Protein AF-A0A538NCQ6-F1 (afdb_monomer)

Solvent-accessible surface area (backbone atoms only — not comparable to full-atom values): 14444 Å² total; per-residue (Å²): 135,88,88,83,80,89,80,79,76,83,80,79,73,77,82,73,80,76,75,81,70,78,73,56,67,48,93,80,38,71,69,57,38,36,58,74,62,36,42,31,59,69,56,46,54,60,54,50,55,56,44,59,76,78,42,53,56,64,58,51,25,52,51,31,48,54,51,38,59,50,41,65,48,47,66,57,49,48,50,52,75,65,34,64,71,60,26,68,75,43,42,68,56,72,51,49,52,58,50,50,50,49,55,50,53,50,50,32,60,76,69,67,48,46,52,58,58,55,53,52,50,55,46,52,56,49,48,51,33,48,51,56,38,48,53,40,53,56,27,25,54,38,59,70,55,76,55,68,64,59,56,49,42,48,44,49,42,36,51,35,50,54,48,34,31,43,64,68,8,68,64,52,40,52,53,51,50,51,42,38,46,74,49,69,43,80,89,78,56,69,65,59,54,53,51,48,44,52,49,38,53,52,50,35,50,52,44,48,52,52,40,49,53,51,50,53,52,30,52,74,67,79,51,54,64,45,65,64,38,55,49,29,50,53,37,52,53,53,44,52,32,37,34,42,64,68,44,94,42,68,53,47,17,49,31,60,49,44,65,75,100

Radius of gyration: 24.98 Å; Cα contacts (8 Å, |Δi|>4): 211; chains: 1; bounding box: 74×61×76 Å

Mean predicted aligned error: 7.53 Å

pLDDT: mean 89.67, std 12.22, range [39.5, 98.62]

Foldseek 3Di:
DDDDDDDDDDDDDPDDPDDPDDQQLDPVHDVCCCCQFQVVLVVLVVVLVVVVVPDPLVVLLVVLCVCLVVVVCVVVVCCCPVDPVNCVVCVCCVPVVVVVVVVVVVVCVVVVQLVVVLVVVVVLLVVLLVVLLVVLVSSCVSLPNDDPLLSVLSSQLSVLLSVLLQLPQPVNVVVNVVSCVVNVHDDDDPVNSVVVNVVSVVSNVVSVVVNVVVQVVCCVVVSHRSVSSVSSSVSSSVSLSCLRHVDPDVSSSVSSSSNSD

Secondary structure (DSSP, 8-state):
-------PPP----------PPP---SS-HHHHIIIIISHHHHHHHHHHHHHTTS-HHHHHHHIIIIIIITTHHHHHHHHHH-HHHHHHHHHHHHHHHHHHHHHHHHHHHTT-THHHHHHHHHHHHHHHHHHHHHHHHHHHHTT---HHHHHHHHHHHHHHHHHHHHT-HHHHHHHHHHHHHTTPPPPPHHHHHHHHHHHHHHHHHHHHHHHHHHHHHHHTT----HHHHHHHHHHHHHHHIIIII-S-HHHHHHHHHHH-

Structure (mmCIF, N/CA/C/O backbone):
data_AF-A0A538NCQ6-F1
#
_entry.id   AF-A0A538NCQ6-F1
#
loop_
_atom_site.group_PDB
_atom_site.id
_atom_site.type_symbol
_atom_site.label_atom_id
_atom_site.label_alt_id
_atom_site.label_comp_id
_atom_site.label_asym_id
_atom_site.label_entity_id
_atom_site.label_seq_id
_atom_site.pdbx_PDB_ins_code
_atom_site.Cartn_x
_atom_site.Cartn_y
_atom_site.Cartn_z
_atom_site.occupancy
_atom_site.B_iso_or_equiv
_atom_site.auth_seq_id
_atom_site.auth_comp_id
_atom_site.auth_asym_id
_atom_site.auth_atom_id
_atom_site.pdbx_PDB_model_num
ATOM 1 N N . MET A 1 1 ? -48.944 -45.549 49.185 1.00 39.50 1 MET A N 1
ATOM 2 C CA . MET A 1 1 ? -47.602 -45.002 48.894 1.00 39.50 1 MET A CA 1
ATOM 3 C C . MET A 1 1 ? -47.776 -43.566 48.436 1.00 39.50 1 MET A C 1
ATOM 5 O O . MET A 1 1 ? -48.394 -43.339 47.406 1.00 39.50 1 MET A O 1
ATOM 9 N N . GLN A 1 2 ? -47.359 -42.610 49.266 1.00 41.19 2 GLN A N 1
ATOM 10 C CA . GLN A 1 2 ? -47.371 -41.182 48.948 1.00 41.19 2 GLN A CA 1
ATOM 11 C C . GLN A 1 2 ? -46.206 -40.877 48.001 1.00 41.19 2 GLN A C 1
ATOM 13 O O . GLN A 1 2 ? -45.062 -41.169 48.337 1.00 41.19 2 GLN A O 1
ATOM 18 N N . HIS A 1 3 ? -46.486 -40.274 46.846 1.00 40.66 3 HIS A N 1
ATOM 19 C CA . HIS A 1 3 ? -45.455 -39.651 46.021 1.00 40.66 3 HIS A CA 1
ATOM 20 C C . HIS A 1 3 ? -45.458 -38.149 46.290 1.00 40.66 3 HIS A C 1
ATOM 22 O O . HIS A 1 3 ? -46.309 -37.413 45.799 1.00 40.66 3 HIS A O 1
ATOM 28 N N . VAL A 1 4 ? -44.498 -37.715 47.102 1.00 43.91 4 VAL A N 1
ATOM 29 C CA . VAL A 1 4 ? -44.065 -36.322 47.200 1.00 43.91 4 VAL A CA 1
ATOM 30 C C . VAL A 1 4 ? -42.656 -36.277 46.631 1.00 43.91 4 VAL A C 1
ATOM 32 O O . VAL A 1 4 ? -41.751 -36.867 47.211 1.00 43.91 4 VAL A O 1
ATOM 35 N N . THR A 1 5 ? -42.453 -35.555 45.533 1.00 47.88 5 THR A N 1
ATOM 36 C CA . THR A 1 5 ? -41.146 -34.977 45.206 1.00 47.88 5 THR A CA 1
ATOM 37 C C . THR A 1 5 ? -41.353 -33.584 44.636 1.00 47.88 5 THR A C 1
ATOM 39 O O . THR A 1 5 ? -42.001 -33.365 43.614 1.00 47.88 5 THR A O 1
ATOM 42 N N . ALA A 1 6 ? -40.830 -32.631 45.399 1.00 52.78 6 ALA A N 1
ATOM 43 C CA . ALA A 1 6 ? -40.864 -31.208 45.166 1.00 52.78 6 ALA A CA 1
ATOM 44 C C . ALA A 1 6 ? -39.936 -30.827 44.008 1.00 52.78 6 ALA A C 1
ATOM 46 O O . ALA A 1 6 ? -38.735 -31.084 44.062 1.00 52.78 6 ALA A O 1
ATOM 47 N N . PHE A 1 7 ? -40.478 -30.141 43.006 1.00 47.50 7 PHE A N 1
ATOM 48 C CA . PHE A 1 7 ? -39.683 -29.339 42.084 1.00 47.50 7 PHE A CA 1
ATOM 49 C C . PHE A 1 7 ? -40.071 -27.875 42.270 1.00 47.50 7 PHE A C 1
ATOM 51 O O . PHE A 1 7 ? -41.056 -27.384 41.719 1.00 47.50 7 PHE A O 1
ATOM 58 N N . SER A 1 8 ? -39.298 -27.184 43.103 1.00 52.16 8 SER A N 1
ATOM 59 C CA . SER A 1 8 ? -39.338 -25.730 43.235 1.00 52.16 8 SER A CA 1
ATOM 60 C C . SER A 1 8 ? -38.908 -25.091 41.911 1.00 52.16 8 SER A C 1
ATOM 62 O O . SER A 1 8 ? -37.909 -25.496 41.316 1.00 52.16 8 SER A O 1
ATOM 64 N N . ARG A 1 9 ? -39.663 -24.091 41.437 1.00 51.38 9 ARG A N 1
ATOM 65 C CA . ARG A 1 9 ? -39.325 -23.316 40.231 1.00 51.38 9 ARG A CA 1
ATOM 66 C C . ARG A 1 9 ? -37.943 -22.657 40.385 1.00 51.38 9 ARG A C 1
ATOM 68 O O . ARG A 1 9 ? -37.641 -22.183 41.482 1.00 51.38 9 ARG A O 1
ATOM 75 N N . PRO A 1 10 ? -37.134 -22.547 39.314 1.00 51.16 10 PRO A N 1
ATOM 76 C CA . PRO A 1 10 ? -35.890 -21.790 39.366 1.00 51.16 10 PRO A CA 1
ATOM 77 C C . PRO A 1 10 ? -36.204 -20.330 39.705 1.00 51.16 10 PRO A C 1
ATOM 79 O O . PRO A 1 10 ? -36.931 -19.661 38.968 1.00 51.16 10 PRO A O 1
ATOM 82 N N . GLN A 1 11 ? -35.678 -19.834 40.825 1.00 53.81 11 GLN A N 1
ATOM 83 C CA . GLN A 1 11 ? -35.661 -18.404 41.107 1.00 53.81 11 GLN A CA 1
ATOM 84 C C . GLN A 1 11 ? -34.768 -17.730 40.062 1.00 53.81 11 GLN A C 1
ATOM 86 O O . GLN A 1 11 ? -33.561 -17.958 40.006 1.00 53.81 11 GLN A O 1
ATOM 91 N N . THR A 1 12 ? -35.371 -16.912 39.205 1.00 57.94 12 THR A N 1
ATOM 92 C CA . THR A 1 12 ? -34.653 -16.043 38.275 1.00 57.94 12 THR A CA 1
ATOM 93 C C . THR A 1 12 ? -33.930 -14.972 39.084 1.00 57.94 12 THR A C 1
ATOM 95 O O . THR A 1 12 ? -34.555 -14.030 39.573 1.00 57.94 12 THR A O 1
ATOM 98 N N . VAL A 1 13 ? -32.619 -15.131 39.256 1.00 61.25 13 VAL A N 1
ATOM 99 C CA . VAL A 1 13 ? -31.752 -14.089 39.815 1.00 61.25 13 VAL A CA 1
ATOM 100 C C . VAL A 1 13 ? -31.875 -12.841 38.924 1.00 61.25 13 VAL A C 1
ATOM 102 O O . VAL A 1 13 ? -31.774 -12.977 37.700 1.00 61.25 13 VAL A O 1
ATOM 105 N N . PRO A 1 14 ? -32.103 -11.635 39.479 1.00 57.88 14 PRO A N 1
ATOM 106 C CA . PRO A 1 14 ? -32.103 -10.406 38.695 1.00 57.88 14 PRO A CA 1
ATOM 107 C C . PRO A 1 14 ? -30.772 -10.254 37.956 1.00 57.88 14 PRO A C 1
ATOM 109 O O . PRO A 1 14 ? -29.706 -10.419 38.552 1.00 57.88 14 PRO A O 1
ATOM 112 N N . ALA A 1 15 ? -30.822 -9.940 36.661 1.00 61.53 15 ALA A N 1
ATOM 113 C CA . ALA A 1 15 ? -29.620 -9.682 35.883 1.00 61.53 15 ALA A CA 1
ATOM 114 C C . ALA A 1 15 ? -28.864 -8.494 36.497 1.00 61.53 15 ALA A C 1
ATOM 116 O O . ALA A 1 15 ? -29.354 -7.363 36.484 1.00 61.53 15 ALA A O 1
ATOM 117 N N . VAL A 1 16 ? -27.672 -8.751 37.041 1.00 60.34 16 VAL A N 1
ATOM 118 C CA . VAL A 1 16 ? -26.751 -7.692 37.460 1.00 60.34 16 VAL A CA 1
ATOM 119 C C . VAL A 1 16 ? -26.463 -6.836 36.223 1.00 60.34 16 VAL A C 1
ATOM 121 O O . VAL A 1 16 ? -26.046 -7.395 35.203 1.00 60.34 16 VAL A O 1
ATOM 124 N N . PRO A 1 17 ? -26.677 -5.508 36.260 1.00 54.53 17 PRO A N 1
ATOM 125 C CA . PRO A 1 17 ? -26.307 -4.644 35.153 1.00 54.53 17 PRO A CA 1
ATOM 126 C C . PRO A 1 17 ? -24.807 -4.799 34.911 1.00 54.53 17 PRO A C 1
ATOM 128 O O . PRO A 1 17 ? -23.990 -4.383 35.733 1.00 54.53 17 PRO A O 1
ATOM 131 N N . ALA A 1 18 ? -24.433 -5.432 33.799 1.00 61.16 18 ALA A N 1
ATOM 132 C CA . ALA A 1 18 ? -23.044 -5.484 33.384 1.00 61.16 18 ALA A CA 1
ATOM 133 C C . ALA A 1 18 ? -22.576 -4.038 33.192 1.00 61.16 18 ALA A C 1
ATOM 135 O O . ALA A 1 18 ? -23.033 -3.345 32.278 1.00 61.16 18 ALA A O 1
ATOM 136 N N . ALA A 1 19 ? -21.698 -3.566 34.080 1.00 55.84 19 ALA A N 1
ATOM 137 C CA . ALA A 1 19 ? -21.032 -2.288 33.912 1.00 55.84 19 ALA A CA 1
ATOM 138 C C . ALA A 1 19 ? -20.427 -2.270 32.503 1.00 55.84 19 ALA A C 1
ATOM 140 O O . ALA A 1 19 ? -19.625 -3.143 32.166 1.00 55.84 19 ALA A O 1
ATOM 141 N N . ARG A 1 20 ? -20.856 -1.324 31.654 1.00 55.25 20 ARG A N 1
ATOM 142 C CA . ARG A 1 20 ? -20.307 -1.164 30.301 1.00 55.25 20 ARG A CA 1
ATOM 143 C C . ARG A 1 20 ? -18.798 -0.991 30.440 1.00 55.25 20 ARG A C 1
ATOM 145 O O . ARG A 1 20 ? -18.337 0.070 30.863 1.00 55.25 20 ARG A O 1
ATOM 152 N N . SER A 1 21 ? -18.036 -2.032 30.108 1.00 59.94 21 SER A N 1
ATOM 153 C CA . SER A 1 21 ? -16.588 -1.914 30.028 1.00 59.94 21 SER A CA 1
ATOM 154 C C . SER A 1 21 ? -16.272 -0.833 28.997 1.00 59.94 21 SER A C 1
ATOM 156 O O . SER A 1 21 ? -16.965 -0.688 27.983 1.00 59.94 21 SER A O 1
ATOM 158 N N . ARG A 1 22 ? -15.271 0.004 29.288 1.00 64.94 22 ARG A N 1
ATOM 159 C CA . ARG A 1 22 ? -14.834 1.020 28.328 1.00 64.94 22 ARG A CA 1
ATOM 160 C C . 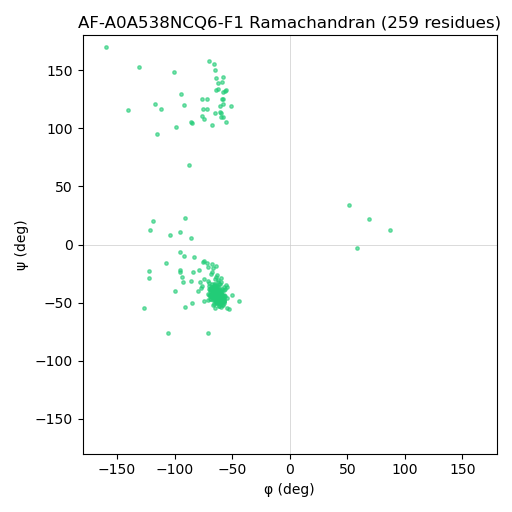ARG A 1 22 ? -14.474 0.306 27.019 1.00 64.94 22 ARG A C 1
ATOM 162 O O . ARG A 1 22 ? -13.762 -0.698 27.082 1.00 64.94 22 ARG A O 1
ATOM 169 N N . PRO A 1 23 ? -14.942 0.789 25.855 1.00 69.44 23 PRO A N 1
ATOM 170 C CA . PRO A 1 23 ? -14.636 0.143 24.588 1.00 69.44 23 PRO A CA 1
ATOM 171 C C . PRO A 1 23 ? -13.116 0.072 24.401 1.00 69.44 23 PRO A C 1
ATOM 173 O O . PRO A 1 23 ? -12.425 1.093 24.437 1.00 69.44 23 PRO A O 1
ATOM 176 N N . ASN A 1 24 ? -12.595 -1.147 24.255 1.00 86.44 24 ASN A N 1
ATOM 177 C CA . ASN A 1 24 ? -11.180 -1.377 23.998 1.00 86.44 24 ASN A CA 1
ATOM 178 C C . ASN A 1 24 ? -10.884 -0.999 22.547 1.00 86.44 24 ASN A C 1
ATOM 180 O O . ASN A 1 24 ? -11.280 -1.722 21.641 1.00 86.44 24 ASN A O 1
ATOM 184 N N . LEU A 1 25 ? -10.185 0.117 22.344 1.00 91.81 25 LEU A N 1
ATOM 185 C CA . LEU A 1 25 ? -9.838 0.638 21.020 1.00 91.81 25 LEU A CA 1
ATOM 186 C C . LEU A 1 25 ? -8.767 -0.193 20.297 1.00 91.81 25 LEU A C 1
ATOM 188 O O . LEU A 1 25 ? -8.597 -0.036 19.091 1.00 91.81 25 LEU A O 1
ATOM 192 N N . TRP A 1 26 ? -8.051 -1.055 21.016 1.00 94.19 26 TRP A N 1
ATOM 193 C CA . TRP A 1 26 ? -6.857 -1.741 20.533 1.00 94.19 26 TRP A CA 1
ATOM 194 C C . TRP A 1 26 ? -7.162 -3.179 20.102 1.00 94.19 26 TRP A C 1
ATOM 196 O O . TRP A 1 26 ? -8.044 -3.854 20.652 1.00 94.19 26 TRP A O 1
ATOM 206 N N . ILE A 1 27 ? -6.426 -3.669 19.106 1.00 93.25 27 ILE A N 1
ATOM 207 C CA . ILE A 1 27 ? -6.481 -5.058 18.645 1.00 93.25 27 ILE A CA 1
ATOM 208 C C . ILE A 1 27 ? -5.981 -5.968 19.758 1.00 93.25 27 ILE A C 1
ATOM 210 O O . ILE A 1 27 ? -6.738 -6.843 20.192 1.00 93.25 27 ILE A O 1
ATOM 214 N N . LEU A 1 28 ? -4.770 -5.697 20.247 1.00 93.12 28 LEU A N 1
ATOM 215 C CA . LEU A 1 28 ? -4.126 -6.383 21.360 1.00 93.12 28 LEU A CA 1
ATOM 216 C C . LEU A 1 28 ? -4.135 -5.485 22.605 1.00 93.12 28 LEU A C 1
ATOM 218 O O . LEU A 1 28 ? -4.927 -5.685 23.524 1.00 93.12 28 LEU A O 1
ATOM 222 N N . ASN A 1 29 ? -3.255 -4.486 22.628 1.00 93.00 29 ASN A N 1
ATOM 223 C CA . ASN A 1 29 ? -3.148 -3.442 23.645 1.00 93.00 29 ASN A CA 1
ATOM 224 C C . ASN A 1 29 ? -2.392 -2.242 23.057 1.00 93.00 29 ASN A C 1
ATOM 226 O O . ASN A 1 29 ? -1.824 -2.347 21.973 1.00 93.00 29 ASN A O 1
ATOM 230 N N . SER A 1 30 ? -2.368 -1.115 23.772 1.00 93.19 30 SER A N 1
ATOM 231 C CA . SER A 1 30 ? -1.813 0.143 23.257 1.00 93.19 30 SER A CA 1
ATOM 232 C C . SER A 1 30 ? -0.380 0.027 22.745 1.00 93.19 30 SER A C 1
ATOM 234 O O . SER A 1 30 ? -0.115 0.357 21.596 1.00 93.19 30 SER A O 1
ATOM 236 N N . TRP A 1 31 ? 0.546 -0.471 23.561 1.00 94.06 31 TRP A N 1
ATOM 237 C CA . TRP A 1 31 ? 1.957 -0.535 23.177 1.00 94.06 31 TRP A CA 1
ATOM 238 C C . TRP A 1 31 ? 2.233 -1.552 22.069 1.00 94.06 31 TRP A C 1
ATOM 240 O O . TRP A 1 31 ? 3.022 -1.268 21.172 1.00 94.06 31 TRP A O 1
ATOM 250 N N . ARG A 1 32 ? 1.569 -2.715 22.088 1.00 94.69 32 ARG A N 1
ATOM 251 C CA . ARG A 1 32 ? 1.745 -3.727 21.036 1.00 94.69 32 ARG A CA 1
ATOM 252 C C . ARG A 1 32 ? 1.193 -3.249 19.702 1.00 94.69 32 ARG A C 1
ATOM 254 O O . ARG A 1 32 ? 1.886 -3.373 18.705 1.00 94.69 32 ARG A O 1
ATOM 261 N N . ASP A 1 33 ? 0.003 -2.658 19.683 1.00 94.38 33 ASP A N 1
ATOM 262 C CA . ASP A 1 33 ? -0.567 -2.095 18.459 1.00 94.38 33 ASP A CA 1
ATOM 263 C C . ASP A 1 33 ? 0.297 -0.949 17.907 1.00 94.38 33 ASP A C 1
ATOM 265 O O . ASP A 1 33 ? 0.503 -0.857 16.697 1.00 94.38 33 ASP A O 1
ATOM 269 N N . LEU A 1 34 ? 0.837 -0.091 18.783 1.00 93.50 34 LEU A N 1
ATOM 270 C CA . LEU A 1 34 ? 1.743 0.984 18.377 1.00 93.50 34 LEU A CA 1
ATOM 271 C C . LEU A 1 34 ? 3.034 0.445 17.757 1.00 93.50 34 LEU A C 1
ATOM 273 O O . LEU A 1 34 ? 3.457 0.954 16.729 1.00 93.50 34 LEU A O 1
ATOM 277 N N . ILE A 1 35 ? 3.656 -0.577 18.338 1.00 92.62 35 ILE A N 1
ATOM 278 C CA . ILE A 1 35 ? 4.931 -1.106 17.832 1.00 92.62 35 ILE A CA 1
ATOM 279 C C . ILE A 1 35 ? 4.735 -1.980 16.588 1.00 92.62 35 ILE A C 1
ATOM 281 O O . ILE A 1 35 ? 5.568 -1.933 15.685 1.00 92.62 35 ILE A O 1
ATOM 285 N N . LEU A 1 36 ? 3.662 -2.775 16.538 1.00 91.69 36 LEU A N 1
ATOM 286 C CA . LEU A 1 36 ? 3.469 -3.820 15.525 1.00 91.69 36 LEU A CA 1
ATOM 287 C C . LEU A 1 36 ? 2.628 -3.391 14.322 1.00 91.69 36 LEU A C 1
ATOM 289 O O . LEU A 1 36 ? 2.750 -4.019 13.276 1.00 91.69 36 LEU A O 1
ATOM 293 N N . TYR A 1 37 ? 1.765 -2.379 14.465 1.00 92.56 37 TYR A N 1
ATOM 294 C CA . TYR A 1 37 ? 0.849 -1.973 13.394 1.00 92.56 37 TYR A CA 1
ATOM 295 C C . TYR A 1 37 ? 0.955 -0.482 13.065 1.00 92.56 37 TYR A C 1
ATOM 297 O O . TYR A 1 37 ? 1.149 -0.106 11.915 1.00 92.56 37 TYR A O 1
ATOM 305 N N . VAL A 1 38 ? 0.805 0.391 14.065 1.00 94.44 38 VAL A N 1
ATOM 306 C CA . VAL A 1 38 ? 0.583 1.827 13.820 1.00 94.44 38 VAL A CA 1
ATOM 307 C C . VAL A 1 38 ? 1.891 2.588 13.619 1.00 94.44 38 VAL A C 1
ATOM 309 O O . VAL A 1 38 ? 2.025 3.354 12.671 1.00 94.44 38 VAL A O 1
ATOM 312 N N . GLY A 1 39 ? 2.843 2.415 14.530 1.00 93.31 39 GLY A N 1
ATOM 313 C CA . GLY A 1 39 ? 4.122 3.124 14.570 1.00 93.31 39 GLY A CA 1
ATOM 314 C C . GLY A 1 39 ? 5.271 2.367 13.911 1.00 93.31 39 GLY A C 1
ATOM 315 O O . GLY A 1 39 ? 6.342 2.944 13.742 1.00 93.31 39 GLY A O 1
ATOM 316 N N . THR A 1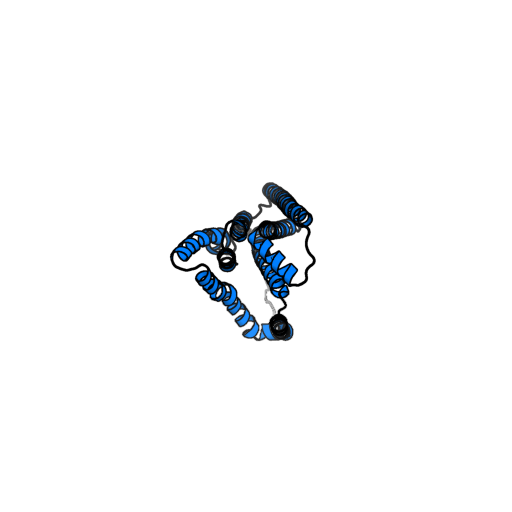 40 ? 5.062 1.118 13.490 1.00 92.56 40 THR A N 1
ATOM 317 C CA . THR A 1 40 ? 6.064 0.307 12.779 1.00 92.56 40 THR A CA 1
ATOM 318 C C . THR A 1 40 ? 6.697 1.040 11.597 1.00 92.56 40 THR A C 1
ATOM 320 O O . THR A 1 40 ? 7.925 1.033 11.523 1.00 92.56 40 THR A O 1
ATOM 323 N N . PRO A 1 41 ? 5.945 1.768 10.743 1.00 91.50 41 PRO A N 1
ATOM 324 C CA . PRO A 1 41 ? 6.553 2.541 9.662 1.00 91.50 41 PRO A CA 1
ATOM 325 C C . PRO A 1 41 ? 7.606 3.548 10.140 1.00 91.50 41 PRO A C 1
ATOM 327 O O . PRO A 1 41 ? 8.648 3.713 9.512 1.00 91.50 41 PRO A O 1
ATOM 330 N N . LEU A 1 42 ? 7.368 4.193 11.286 1.00 92.25 42 LEU A N 1
ATOM 331 C CA . LEU A 1 42 ? 8.287 5.172 11.872 1.00 92.25 42 LEU A CA 1
ATOM 332 C C . LEU A 1 42 ? 9.518 4.508 12.497 1.00 92.25 42 LEU A C 1
ATOM 334 O O . LEU A 1 42 ? 10.581 5.119 12.525 1.00 92.25 42 LEU A O 1
ATOM 338 N N . LEU A 1 43 ? 9.384 3.272 12.987 1.00 91.75 43 LEU A N 1
ATOM 339 C CA . LEU A 1 43 ? 10.494 2.478 13.523 1.00 91.75 43 LEU A CA 1
ATOM 340 C C . LEU A 1 43 ? 11.378 1.908 12.409 1.00 91.75 43 LEU A C 1
ATOM 342 O O . LEU A 1 43 ? 12.594 1.836 12.571 1.00 91.75 43 LEU A O 1
ATOM 346 N N . ILE A 1 44 ? 10.784 1.534 11.273 1.00 92.12 44 ILE A N 1
ATOM 347 C CA 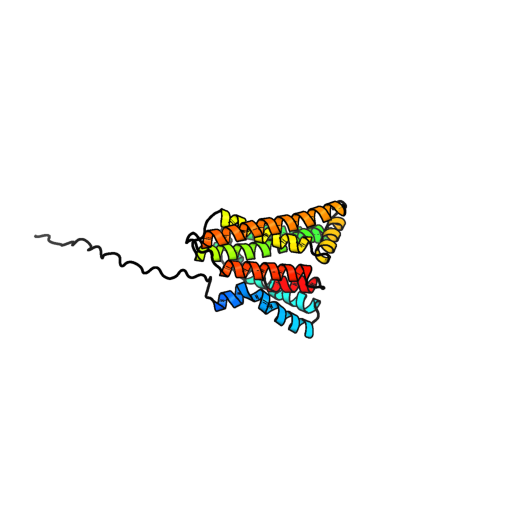. ILE A 1 44 ? 11.514 0.976 10.130 1.00 92.12 44 ILE A CA 1
ATOM 348 C C . ILE A 1 44 ? 12.488 2.004 9.550 1.00 92.12 44 ILE A C 1
ATOM 350 O O . ILE A 1 44 ? 13.623 1.646 9.262 1.00 92.12 44 ILE A O 1
ATOM 354 N N . LEU A 1 45 ? 12.099 3.278 9.424 1.00 91.44 45 LEU A N 1
ATOM 355 C CA . LEU A 1 45 ? 12.948 4.319 8.825 1.00 91.44 45 LEU A CA 1
ATOM 356 C C . LEU A 1 45 ? 14.360 4.429 9.447 1.00 91.44 45 LEU A C 1
ATOM 358 O O . LEU A 1 45 ? 15.334 4.301 8.702 1.00 91.44 45 LEU A O 1
ATOM 362 N N . PRO A 1 46 ? 14.531 4.629 10.771 1.00 92.25 46 PRO A N 1
ATOM 363 C CA . PRO A 1 46 ? 15.860 4.700 11.376 1.00 92.25 46 PRO A CA 1
ATOM 364 C C . PRO A 1 46 ? 16.602 3.360 11.334 1.00 92.25 46 PRO A C 1
ATOM 366 O O . PRO A 1 46 ? 17.808 3.351 11.097 1.00 92.25 46 PRO A O 1
ATOM 369 N N . VAL A 1 47 ? 15.911 2.226 11.507 1.00 90.81 47 VAL A N 1
ATOM 370 C CA . VAL A 1 47 ? 16.531 0.890 11.399 1.00 90.81 47 VAL A CA 1
ATOM 371 C C . VAL A 1 47 ? 17.096 0.674 9.997 1.00 90.81 47 VAL A C 1
ATOM 373 O O . VAL A 1 47 ? 18.226 0.215 9.836 1.00 90.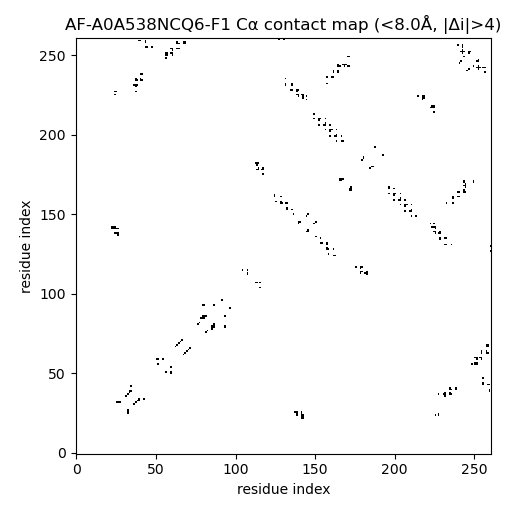81 47 VAL A O 1
ATOM 376 N N . PHE A 1 48 ? 16.341 1.064 8.976 1.00 90.00 48 PHE A N 1
ATOM 377 C CA . PHE A 1 48 ? 16.747 0.938 7.588 1.00 90.00 48 PHE A CA 1
ATOM 378 C C . PHE A 1 48 ? 17.881 1.910 7.235 1.00 90.00 48 PHE A C 1
ATOM 380 O O . PHE A 1 48 ? 18.810 1.541 6.521 1.00 90.00 48 PHE A O 1
ATOM 387 N N . ALA A 1 49 ? 17.864 3.137 7.765 1.00 90.56 49 ALA A N 1
ATOM 388 C CA . ALA A 1 49 ? 18.974 4.080 7.618 1.00 90.56 49 ALA A CA 1
ATOM 389 C C . ALA A 1 49 ? 20.274 3.536 8.237 1.00 90.56 49 ALA A C 1
ATOM 391 O O . ALA A 1 49 ? 21.335 3.610 7.617 1.00 90.56 49 ALA A O 1
ATOM 392 N N . LEU A 1 50 ? 20.191 2.920 9.422 1.00 93.56 50 LEU A N 1
ATOM 393 C CA . LEU A 1 50 ? 21.324 2.232 10.043 1.00 93.56 50 LEU A CA 1
ATOM 394 C C . LEU A 1 50 ? 21.802 1.050 9.192 1.00 93.56 50 LEU A C 1
ATOM 396 O O . LEU A 1 50 ? 23.008 0.889 9.011 1.00 93.56 50 LEU A O 1
ATOM 400 N N . ALA A 1 51 ? 20.890 0.263 8.619 1.00 92.06 51 ALA A N 1
ATOM 401 C CA . ALA A 1 51 ? 21.247 -0.841 7.731 1.00 92.06 51 ALA A CA 1
ATOM 402 C C . ALA A 1 51 ? 21.989 -0.355 6.473 1.00 92.06 51 ALA A C 1
ATOM 404 O O . ALA A 1 51 ? 23.032 -0.906 6.128 1.00 92.06 51 ALA A O 1
ATOM 405 N N . GLN A 1 52 ? 21.528 0.731 5.844 1.00 91.94 52 GLN A N 1
ATOM 406 C CA . GLN A 1 52 ? 22.191 1.330 4.677 1.00 91.94 52 GLN A CA 1
ATOM 407 C C . GLN A 1 52 ? 23.592 1.883 4.980 1.00 91.94 52 GLN A C 1
ATOM 409 O O . GLN A 1 52 ? 24.386 2.057 4.062 1.00 91.94 52 GLN A O 1
ATOM 414 N N . SER A 1 53 ? 23.933 2.127 6.251 1.00 93.50 53 SER A N 1
ATOM 415 C CA . SER A 1 53 ? 25.307 2.492 6.631 1.00 93.50 53 SER A CA 1
ATOM 416 C C . SER A 1 53 ? 26.289 1.314 6.598 1.00 93.50 53 SER A C 1
ATOM 418 O O . SER A 1 53 ? 27.497 1.527 6.683 1.00 93.50 53 SER A O 1
ATOM 420 N N . ARG A 1 54 ? 25.786 0.073 6.521 1.00 94.88 54 ARG A N 1
ATOM 421 C CA . ARG A 1 54 ? 26.580 -1.162 6.630 1.00 94.88 54 ARG A CA 1
ATOM 422 C C . ARG A 1 54 ? 26.460 -2.082 5.422 1.00 94.88 54 ARG A C 1
ATOM 424 O O . ARG A 1 54 ? 27.406 -2.812 5.146 1.00 94.88 54 ARG A O 1
ATOM 431 N N . TRP A 1 55 ? 25.328 -2.056 4.727 1.00 94.94 55 TRP A N 1
ATOM 432 C CA . TRP A 1 55 ? 25.021 -2.961 3.623 1.00 94.94 55 TRP A CA 1
ATOM 433 C C . TRP A 1 55 ? 24.521 -2.199 2.403 1.00 94.94 55 TRP A C 1
ATOM 435 O O . TRP A 1 55 ? 23.941 -1.117 2.523 1.00 94.94 55 TRP A O 1
ATOM 445 N N . SER A 1 56 ? 24.731 -2.776 1.220 1.00 93.31 56 SER A N 1
ATOM 446 C CA . SER A 1 56 ? 24.209 -2.196 -0.012 1.00 93.31 56 SER A CA 1
ATOM 447 C C . SER A 1 56 ? 22.682 -2.316 -0.073 1.00 93.31 56 SER A C 1
ATOM 449 O O . SER A 1 56 ? 22.075 -3.192 0.546 1.00 93.31 56 SER A O 1
ATOM 451 N N . ALA A 1 57 ? 22.042 -1.462 -0.875 1.00 89.31 57 ALA A N 1
ATOM 452 C CA . ALA A 1 57 ? 20.605 -1.554 -1.138 1.00 89.31 57 ALA A CA 1
ATOM 453 C C . ALA A 1 57 ? 20.187 -2.935 -1.674 1.00 89.31 57 ALA A C 1
ATOM 455 O O . ALA A 1 57 ? 19.105 -3.418 -1.350 1.00 89.31 57 ALA A O 1
ATOM 456 N N . GLN A 1 58 ? 21.049 -3.568 -2.474 1.00 91.56 58 GLN A N 1
ATOM 457 C CA . GLN A 1 58 ? 20.801 -4.892 -3.030 1.00 91.56 58 GLN A CA 1
ATOM 458 C C . GLN A 1 58 ? 20.848 -5.975 -1.951 1.00 91.56 58 GLN A C 1
ATOM 460 O O . GLN A 1 58 ? 19.950 -6.811 -1.914 1.00 91.56 58 GLN A O 1
ATOM 465 N N . ASP A 1 59 ? 21.831 -5.939 -1.049 1.00 92.50 59 ASP A N 1
ATOM 466 C CA . ASP A 1 59 ? 21.930 -6.906 0.053 1.00 92.50 59 ASP A CA 1
ATOM 467 C C . ASP A 1 59 ? 20.721 -6.804 0.985 1.00 92.50 59 ASP A C 1
ATOM 469 O O . ASP A 1 59 ? 20.121 -7.814 1.355 1.00 92.50 59 ASP A O 1
ATOM 473 N N . ILE A 1 60 ? 20.323 -5.570 1.317 1.00 91.12 60 ILE A N 1
ATOM 474 C CA . ILE A 1 60 ? 19.140 -5.316 2.141 1.00 91.12 60 ILE A CA 1
ATOM 475 C C . ILE A 1 60 ? 17.889 -5.836 1.430 1.00 91.12 60 ILE A C 1
ATOM 477 O O . ILE A 1 60 ? 17.099 -6.555 2.036 1.00 91.12 60 ILE A O 1
ATOM 481 N N . TYR A 1 61 ? 17.719 -5.523 0.144 1.00 90.25 61 TYR A N 1
ATOM 482 C CA . TYR A 1 61 ? 16.589 -6.014 -0.640 1.00 90.25 61 TYR A CA 1
ATOM 483 C C . TYR A 1 61 ? 16.544 -7.544 -0.697 1.00 90.25 61 TYR A C 1
ATOM 485 O O . TYR A 1 61 ? 15.486 -8.117 -0.458 1.00 90.25 61 TYR A O 1
ATOM 493 N N . LEU A 1 62 ? 17.668 -8.217 -0.958 1.00 90.69 62 LEU A N 1
ATOM 494 C CA . LEU A 1 62 ? 17.734 -9.681 -0.995 1.00 90.69 62 LEU A CA 1
ATOM 495 C C . LEU A 1 62 ? 17.367 -10.298 0.355 1.00 90.69 62 LEU A C 1
ATOM 497 O O . LEU A 1 62 ? 16.606 -11.264 0.400 1.00 90.69 62 LEU A O 1
ATOM 501 N N . PHE A 1 63 ? 17.859 -9.721 1.453 1.00 90.19 63 PHE A N 1
ATOM 502 C CA . PHE A 1 63 ? 17.501 -10.159 2.797 1.00 90.19 63 PHE A CA 1
ATOM 503 C C . PHE A 1 63 ? 15.996 -10.008 3.056 1.00 90.19 63 PHE A C 1
ATOM 505 O O . PHE A 1 63 ? 15.340 -10.954 3.493 1.00 90.19 63 PHE A O 1
ATOM 512 N N . VAL A 1 64 ? 15.428 -8.843 2.740 1.00 89.69 64 VAL A N 1
ATOM 513 C CA . VAL A 1 64 ? 13.995 -8.568 2.913 1.00 89.69 64 VAL A CA 1
ATOM 514 C C . VAL A 1 64 ? 13.139 -9.466 2.024 1.00 89.69 64 VAL A C 1
ATOM 516 O O . VAL A 1 64 ? 12.152 -10.022 2.496 1.00 89.69 64 VAL A O 1
ATOM 519 N N . ALA A 1 65 ? 13.518 -9.662 0.764 1.00 86.56 65 ALA A N 1
ATOM 520 C CA . ALA A 1 65 ? 12.798 -10.534 -0.153 1.00 86.56 65 ALA A CA 1
ATOM 521 C C . ALA A 1 65 ? 12.812 -11.993 0.334 1.00 86.56 65 ALA A C 1
ATOM 523 O O . ALA A 1 65 ? 11.789 -12.675 0.284 1.00 86.56 65 ALA A O 1
ATOM 524 N N . ALA A 1 66 ? 13.948 -12.472 0.848 1.00 86.69 66 ALA A N 1
ATOM 525 C CA . ALA A 1 66 ? 14.079 -13.835 1.348 1.00 86.69 66 ALA A CA 1
ATOM 526 C C . ALA A 1 66 ? 13.312 -14.070 2.660 1.00 86.69 66 ALA A C 1
ATOM 528 O O . ALA A 1 66 ? 12.585 -15.057 2.779 1.00 86.69 66 ALA A O 1
ATOM 529 N N . PHE A 1 67 ? 13.460 -13.184 3.646 1.00 84.19 67 PHE A N 1
ATOM 530 C CA . PHE A 1 67 ? 12.925 -13.407 4.994 1.00 84.19 67 PHE A CA 1
ATOM 531 C C . PHE A 1 67 ? 11.603 -12.695 5.266 1.00 84.19 67 PHE A C 1
ATOM 533 O O . PHE A 1 67 ? 10.736 -13.284 5.907 1.00 84.19 67 PHE A O 1
ATOM 540 N N . GLY A 1 68 ? 11.448 -11.460 4.791 1.00 79.75 68 GLY A N 1
ATOM 541 C CA . GLY A 1 68 ? 10.188 -10.724 4.868 1.00 79.75 68 GLY A CA 1
ATOM 542 C C . GLY A 1 68 ? 9.186 -11.339 3.904 1.00 79.75 68 GLY A C 1
ATOM 543 O O . GLY A 1 68 ? 8.357 -12.149 4.310 1.00 79.75 68 GLY A O 1
ATOM 544 N N . ALA A 1 69 ? 9.357 -11.057 2.611 1.00 79.19 69 ALA A N 1
ATOM 545 C CA . ALA A 1 69 ? 8.373 -11.401 1.591 1.00 79.19 69 ALA A CA 1
ATOM 546 C C . ALA A 1 69 ? 8.158 -12.918 1.427 1.00 79.19 69 ALA A C 1
ATOM 548 O O . ALA A 1 69 ? 7.026 -13.394 1.449 1.00 79.19 69 ALA A O 1
ATOM 549 N N . MET A 1 70 ? 9.217 -13.723 1.272 1.00 80.94 70 MET A N 1
ATOM 550 C CA . MET A 1 70 ? 9.045 -15.177 1.119 1.00 80.94 70 MET A CA 1
ATOM 551 C C . MET A 1 70 ? 8.809 -15.888 2.456 1.00 80.94 70 MET A C 1
ATOM 553 O O . MET A 1 70 ? 7.974 -16.794 2.540 1.00 80.94 70 MET A O 1
ATOM 557 N N . GLY A 1 71 ? 9.516 -15.477 3.510 1.00 83.06 71 GLY A N 1
ATOM 558 C CA . GLY A 1 71 ? 9.452 -16.125 4.818 1.00 83.06 71 GLY A CA 1
ATOM 559 C C . GLY A 1 71 ? 8.065 -16.070 5.460 1.00 83.06 71 GLY A C 1
ATOM 560 O O . GLY A 1 71 ? 7.618 -17.076 6.022 1.00 83.06 71 GLY A O 1
ATOM 561 N N . HIS A 1 72 ? 7.322 -14.963 5.323 1.00 84.69 72 HIS A N 1
ATOM 562 C CA . HIS A 1 72 ? 5.983 -14.854 5.925 1.00 84.69 72 HIS A CA 1
ATOM 563 C C . HIS A 1 72 ? 4.938 -15.780 5.300 1.00 84.69 72 HIS A C 1
ATOM 565 O O . HIS A 1 72 ? 3.891 -16.024 5.902 1.00 84.69 72 HIS A O 1
ATOM 571 N N . HIS A 1 73 ? 5.194 -16.331 4.109 1.00 84.62 73 HIS A N 1
ATOM 572 C CA . HIS A 1 73 ? 4.262 -17.250 3.460 1.00 84.62 73 HIS A CA 1
ATOM 573 C C . HIS A 1 73 ? 4.350 -18.654 4.058 1.00 84.62 73 HIS A C 1
ATOM 575 O O . HIS A 1 73 ? 3.379 -19.412 3.983 1.00 84.62 73 HIS A O 1
ATOM 581 N N . LEU A 1 74 ? 5.470 -18.995 4.705 1.00 87.69 74 LEU A N 1
ATOM 582 C CA . LEU A 1 74 ? 5.723 -20.326 5.248 1.00 87.69 74 LEU A CA 1
ATOM 583 C C . LEU A 1 74 ? 4.660 -20.775 6.271 1.00 87.69 74 LEU A C 1
ATOM 585 O O . LEU A 1 74 ? 4.119 -21.865 6.084 1.00 87.69 74 LEU A O 1
ATOM 589 N N . PRO A 1 75 ? 4.262 -19.978 7.288 1.00 89.81 75 PRO A N 1
ATOM 590 C CA . PRO A 1 75 ? 3.164 -20.357 8.182 1.00 89.81 75 PRO A CA 1
ATOM 591 C C . PRO A 1 75 ? 1.846 -20.631 7.444 1.00 89.81 75 PRO A C 1
ATOM 593 O O . PRO A 1 75 ? 1.105 -21.546 7.805 1.00 89.81 75 PRO A O 1
ATOM 596 N N . GLY A 1 76 ? 1.563 -19.864 6.386 1.00 88.75 76 GLY A N 1
ATOM 597 C CA . GLY A 1 76 ? 0.397 -20.071 5.530 1.00 88.75 76 GLY A CA 1
ATOM 598 C C . GLY A 1 76 ? 0.455 -21.402 4.783 1.00 88.75 76 GLY A C 1
ATOM 599 O O . GLY A 1 76 ? -0.539 -22.127 4.760 1.00 88.75 76 GLY A O 1
ATOM 600 N N . MET A 1 77 ? 1.624 -21.760 4.245 1.00 90.88 77 MET A N 1
ATOM 601 C CA . MET A 1 77 ? 1.843 -23.043 3.571 1.00 90.88 77 MET A CA 1
ATOM 602 C C . MET A 1 77 ? 1.750 -24.216 4.550 1.00 90.88 77 MET A C 1
ATOM 604 O O . MET A 1 77 ? 1.033 -25.178 4.281 1.00 90.88 77 MET A O 1
ATOM 608 N N . ILE A 1 78 ? 2.381 -24.113 5.724 1.00 93.56 78 ILE A N 1
ATOM 609 C CA . ILE A 1 78 ? 2.282 -25.130 6.782 1.00 93.56 78 ILE A CA 1
ATOM 610 C C . ILE A 1 78 ? 0.821 -25.342 7.175 1.00 93.56 78 ILE A C 1
ATOM 612 O O . ILE A 1 78 ? 0.372 -26.477 7.287 1.00 93.56 78 ILE A O 1
ATOM 616 N N . ARG A 1 79 ? 0.045 -24.267 7.335 1.00 92.94 79 ARG A N 1
ATOM 617 C CA . ARG A 1 79 ? -1.382 -24.381 7.640 1.00 92.94 79 ARG A CA 1
ATOM 618 C C . ARG A 1 79 ? -2.171 -25.018 6.494 1.00 92.94 79 ARG A C 1
ATOM 620 O O . ARG A 1 79 ? -3.004 -25.876 6.754 1.00 92.94 79 ARG A O 1
ATOM 627 N N . ALA A 1 80 ? -1.943 -24.598 5.250 1.00 92.94 80 ALA A N 1
ATOM 628 C CA . ALA A 1 80 ? -2.706 -25.068 4.093 1.00 92.94 80 ALA A CA 1
ATOM 629 C C . ALA A 1 80 ? -2.483 -26.558 3.786 1.00 92.94 80 ALA A C 1
ATOM 631 O O . ALA A 1 80 ? -3.437 -27.239 3.415 1.00 92.94 80 ALA A O 1
ATOM 632 N N . TYR A 1 81 ? -1.254 -27.056 3.955 1.00 94.50 81 TYR A N 1
ATOM 633 C CA . TYR A 1 81 ? -0.881 -28.435 3.610 1.00 94.50 81 TYR A CA 1
ATOM 634 C C . TYR A 1 81 ? -0.656 -29.352 4.821 1.00 94.50 81 TYR A C 1
ATOM 636 O O . TYR A 1 81 ? -0.637 -30.568 4.658 1.00 94.50 81 TYR A O 1
ATOM 644 N N . GLY A 1 82 ? -0.494 -28.799 6.026 1.00 94.94 82 GLY A N 1
ATOM 645 C CA . GLY A 1 82 ? -0.319 -29.560 7.268 1.00 94.94 82 GLY A CA 1
ATOM 646 C C . GLY A 1 82 ? -1.620 -29.828 8.031 1.00 94.94 82 GLY A C 1
ATOM 647 O O . GLY A 1 82 ? -1.721 -30.842 8.718 1.00 94.94 82 GLY A O 1
ATOM 648 N N . ASP A 1 83 ? -2.637 -28.966 7.906 1.00 96.69 83 ASP A N 1
ATOM 649 C CA . ASP A 1 83 ? -3.966 -29.215 8.478 1.00 96.69 83 ASP A CA 1
ATOM 650 C C . ASP A 1 83 ? -4.810 -30.046 7.504 1.00 96.69 83 ASP A C 1
ATOM 652 O O . ASP A 1 83 ? -5.323 -29.548 6.498 1.00 96.69 83 ASP A O 1
ATOM 656 N N . ARG A 1 84 ? -4.983 -31.331 7.831 1.00 95.25 84 ARG A N 1
ATOM 657 C CA . ARG A 1 84 ? -5.735 -32.278 7.002 1.00 95.25 84 ARG A CA 1
ATOM 658 C C . ARG A 1 84 ? -7.189 -31.856 6.782 1.00 95.25 84 ARG A C 1
ATOM 660 O O . ARG A 1 84 ? -7.687 -31.988 5.666 1.00 95.25 84 ARG A O 1
ATOM 667 N N . ALA A 1 85 ? -7.863 -31.334 7.806 1.00 96.50 85 ALA A N 1
ATOM 668 C CA . ALA A 1 85 ? -9.266 -30.938 7.694 1.00 96.50 85 ALA A CA 1
ATOM 669 C C . ALA A 1 85 ? -9.419 -29.712 6.783 1.00 96.50 85 ALA A C 1
ATOM 671 O O . ALA A 1 85 ? -10.339 -29.641 5.961 1.00 96.50 85 ALA A O 1
ATOM 672 N N . LEU A 1 86 ? -8.493 -28.756 6.892 1.00 95.31 86 LEU A N 1
ATOM 673 C CA . LEU A 1 86 ? -8.460 -27.594 6.009 1.00 95.31 86 LEU A CA 1
ATOM 674 C C . LEU A 1 86 ? -8.140 -27.996 4.564 1.00 95.31 86 LEU A C 1
ATOM 676 O O . LEU A 1 86 ? -8.801 -27.510 3.641 1.00 95.31 86 LEU A O 1
ATOM 680 N N . PHE A 1 87 ? -7.165 -28.890 4.372 1.00 96.88 87 PHE A N 1
ATOM 681 C CA . PHE A 1 87 ? -6.783 -29.373 3.050 1.00 96.88 87 PHE A CA 1
ATOM 682 C C . PHE A 1 87 ? -7.930 -30.119 2.374 1.00 96.88 87 PHE A C 1
ATOM 684 O O . PHE A 1 87 ? -8.291 -29.774 1.255 1.00 96.88 87 PHE A O 1
ATOM 691 N N . GLU A 1 88 ? -8.573 -31.078 3.045 1.00 97.12 88 GLU A N 1
ATOM 692 C CA . GLU A 1 88 ? -9.697 -31.829 2.471 1.00 97.12 88 GLU A CA 1
ATOM 693 C C . GLU A 1 88 ? -10.854 -30.901 2.061 1.00 97.12 88 GLU A C 1
ATOM 695 O O . GLU A 1 88 ? -11.428 -31.065 0.979 1.00 97.12 88 GLU A O 1
ATOM 700 N N . ARG A 1 89 ? -11.131 -29.857 2.855 1.00 97.38 89 ARG A N 1
ATOM 701 C CA . ARG A 1 89 ? -12.170 -28.858 2.559 1.00 97.38 89 ARG A CA 1
ATOM 702 C C . ARG A 1 89 ? -11.880 -28.025 1.307 1.00 97.38 89 ARG A C 1
ATOM 704 O O . ARG A 1 89 ? -12.814 -27.686 0.580 1.00 97.38 89 ARG A O 1
ATOM 711 N N . PHE A 1 90 ? -10.621 -27.665 1.055 1.00 96.81 90 PHE A N 1
ATOM 712 C CA . PHE A 1 90 ? -10.226 -26.777 -0.051 1.00 96.81 90 PHE A CA 1
ATOM 713 C C . PHE A 1 90 ? -9.285 -27.434 -1.071 1.00 96.81 90 PHE A C 1
ATOM 715 O O . PHE A 1 90 ? -8.654 -26.730 -1.861 1.00 96.81 90 PHE A O 1
ATOM 722 N N . ARG A 1 91 ? -9.250 -28.772 -1.111 1.00 96.12 91 ARG A N 1
ATOM 723 C CA . ARG A 1 91 ? -8.273 -29.602 -1.841 1.00 96.12 91 ARG A CA 1
ATOM 724 C C . ARG A 1 91 ? -7.973 -29.115 -3.252 1.00 96.12 91 ARG A C 1
ATOM 726 O O . ARG A 1 91 ? -6.824 -28.930 -3.628 1.00 96.12 91 ARG A O 1
ATOM 733 N N . TRP A 1 92 ? -9.017 -28.827 -4.024 1.00 97.50 92 TRP A N 1
ATOM 734 C CA . TRP A 1 92 ? -8.868 -28.443 -5.421 1.00 97.50 92 TRP A CA 1
ATOM 735 C C . TRP A 1 92 ? -8.247 -27.059 -5.575 1.00 97.50 92 TRP A C 1
ATOM 737 O O . TRP A 1 92 ? -7.470 -26.842 -6.494 1.00 97.50 92 TRP A O 1
ATOM 747 N N . ARG A 1 93 ? -8.520 -26.133 -4.649 1.00 95.25 93 ARG A N 1
ATOM 748 C CA . ARG A 1 93 ? -7.886 -24.809 -4.650 1.00 95.25 93 ARG A CA 1
ATOM 749 C C . ARG A 1 93 ? -6.408 -24.919 -4.289 1.00 95.25 93 ARG A C 1
ATOM 751 O O . ARG A 1 93 ? -5.589 -24.301 -4.955 1.00 95.25 93 ARG A O 1
ATOM 758 N N . PHE A 1 94 ? -6.077 -25.730 -3.285 1.00 95.25 94 PHE A N 1
ATOM 759 C CA . PHE A 1 94 ? -4.693 -25.936 -2.852 1.00 95.25 94 PHE A CA 1
ATOM 760 C C . PHE A 1 94 ? -3.851 -26.746 -3.841 1.00 95.25 94 PHE A C 1
ATOM 762 O O . PHE A 1 94 ? -2.637 -26.634 -3.815 1.00 95.25 94 PHE A O 1
ATOM 769 N N . ILE A 1 95 ? -4.463 -27.509 -4.747 1.00 95.62 95 ILE A N 1
ATOM 770 C CA . ILE A 1 95 ? -3.733 -28.207 -5.815 1.00 95.62 95 ILE A CA 1
ATOM 771 C C . ILE A 1 95 ? -3.645 -27.340 -7.074 1.00 95.62 95 ILE A C 1
ATOM 773 O O . ILE A 1 95 ? -2.557 -27.097 -7.594 1.00 95.62 95 ILE A O 1
ATOM 777 N N . PHE A 1 96 ? -4.782 -26.854 -7.578 1.00 97.56 96 PHE A N 1
ATOM 778 C CA . PHE A 1 96 ? -4.812 -26.208 -8.888 1.00 97.56 96 PHE A CA 1
ATOM 779 C C . PHE A 1 96 ? -4.278 -24.780 -8.875 1.00 97.56 96 PHE A C 1
ATOM 781 O O . PHE A 1 96 ? -3.685 -24.382 -9.870 1.00 97.56 96 PHE A O 1
ATOM 788 N N . ALA A 1 97 ? -4.441 -24.005 -7.795 1.00 94.19 97 ALA A N 1
ATOM 789 C CA . ALA A 1 97 ? -3.955 -22.624 -7.791 1.00 94.19 97 ALA A CA 1
ATOM 790 C C . ALA A 1 97 ? -2.415 -22.533 -7.854 1.00 94.19 97 ALA A C 1
ATOM 792 O O . ALA A 1 97 ? -1.920 -21.806 -8.716 1.00 94.19 97 ALA A O 1
ATOM 793 N N . PRO A 1 98 ? -1.634 -23.284 -7.047 1.00 92.75 98 PRO A N 1
ATOM 794 C CA . PRO A 1 98 ? -0.177 -23.293 -7.185 1.00 92.75 98 PRO A CA 1
ATOM 795 C C . PRO A 1 98 ? 0.287 -23.858 -8.527 1.00 92.75 98 PRO A C 1
ATOM 797 O O . PRO A 1 98 ? 1.211 -23.312 -9.119 1.00 92.75 98 PRO A O 1
ATOM 800 N N . LEU A 1 99 ? -0.364 -24.913 -9.035 1.00 96.56 99 LEU A N 1
ATOM 801 C CA . LEU A 1 99 ? -0.016 -25.492 -10.334 1.00 96.56 99 LEU A CA 1
ATOM 802 C C . LEU A 1 99 ? -0.267 -24.500 -11.475 1.00 96.56 99 LEU A C 1
ATOM 804 O O . LEU A 1 99 ? 0.584 -24.322 -12.339 1.00 96.56 99 LEU A O 1
ATOM 808 N N . PHE A 1 100 ? -1.414 -23.823 -11.453 1.00 95.69 100 PHE A N 1
ATOM 809 C CA . PHE A 1 100 ? -1.742 -22.768 -12.404 1.00 95.69 100 PHE A CA 1
ATOM 810 C C . PHE A 1 100 ? -0.710 -21.637 -12.364 1.00 95.69 100 PHE A C 1
ATOM 812 O O . PHE A 1 100 ? -0.232 -21.212 -13.415 1.00 95.69 100 PHE A O 1
ATOM 819 N N . LEU A 1 101 ? -0.329 -21.179 -11.166 1.00 92.94 101 LEU A N 1
ATOM 820 C CA . LEU A 1 101 ? 0.705 -20.157 -11.005 1.00 92.94 101 LEU A CA 1
ATOM 821 C C . LEU A 1 101 ? 2.061 -20.636 -11.528 1.00 92.94 101 LEU A C 1
ATOM 823 O O . LEU A 1 101 ? 2.706 -19.897 -12.261 1.00 92.94 101 LEU A O 1
ATOM 827 N N . LEU A 1 102 ? 2.466 -21.873 -11.226 1.00 94.81 102 LEU A N 1
ATOM 828 C CA . LEU A 1 102 ? 3.711 -22.455 -11.729 1.00 94.81 102 LEU A CA 1
ATOM 829 C C . LEU A 1 102 ? 3.731 -22.488 -13.260 1.00 94.81 102 LEU A C 1
ATOM 831 O O . LEU A 1 102 ? 4.670 -21.981 -13.866 1.00 94.81 102 LEU A O 1
ATOM 835 N N . VAL A 1 103 ? 2.686 -23.039 -13.883 1.00 96.62 103 VAL A N 1
ATOM 836 C CA . VAL A 1 103 ? 2.568 -23.116 -15.346 1.00 96.62 103 VAL A CA 1
ATOM 837 C C . VAL A 1 103 ? 2.594 -21.720 -15.962 1.00 96.62 103 VAL A C 1
ATOM 839 O O . VAL A 1 103 ? 3.306 -21.501 -16.936 1.00 96.62 103 VAL A O 1
ATOM 842 N N . THR A 1 104 ? 1.873 -20.764 -15.372 1.00 94.88 104 THR A N 1
ATOM 843 C CA . THR A 1 104 ? 1.843 -19.375 -15.847 1.00 94.88 104 THR A CA 1
ATOM 844 C C . THR A 1 104 ? 3.223 -18.724 -15.744 1.00 94.88 104 THR A C 1
ATOM 846 O O . THR A 1 104 ? 3.701 -18.152 -16.717 1.00 94.88 104 THR A O 1
ATOM 849 N N . CYS A 1 105 ? 3.909 -18.845 -14.606 1.00 93.19 105 CYS A N 1
ATOM 850 C CA . CYS A 1 105 ? 5.248 -18.287 -14.426 1.00 93.19 105 CYS A CA 1
ATOM 851 C C . CYS A 1 105 ? 6.266 -18.909 -15.393 1.00 93.19 105 CYS A C 1
ATOM 853 O O . CYS A 1 105 ? 7.044 -18.181 -16.004 1.00 93.19 105 CYS A O 1
ATOM 855 N N . VAL A 1 106 ? 6.235 -20.234 -15.577 1.00 95.19 106 VAL A N 1
ATOM 856 C CA . VAL A 1 106 ? 7.116 -20.943 -16.521 1.00 95.19 106 VAL A CA 1
ATOM 857 C C . VAL A 1 106 ? 6.840 -20.511 -17.959 1.00 95.19 106 VAL A C 1
ATOM 859 O O . VAL A 1 106 ? 7.779 -20.220 -18.691 1.00 95.19 106 VAL A O 1
ATOM 862 N N . ALA A 1 107 ? 5.570 -20.412 -18.353 1.00 95.38 107 ALA A N 1
ATOM 863 C CA . ALA A 1 107 ? 5.164 -19.914 -19.663 1.00 95.38 107 ALA A CA 1
ATOM 864 C C . ALA A 1 107 ? 5.697 -18.500 -19.930 1.00 95.38 107 ALA A C 1
ATOM 866 O O . ALA A 1 107 ? 6.324 -18.251 -20.958 1.00 95.38 107 ALA A O 1
ATOM 867 N N . PHE A 1 108 ? 5.481 -17.575 -18.993 1.00 94.12 108 PHE A N 1
ATOM 868 C CA . PHE A 1 108 ? 5.937 -16.194 -19.143 1.00 94.12 108 PHE A CA 1
ATOM 869 C C . PHE A 1 108 ? 7.463 -16.089 -19.175 1.00 94.12 108 PHE A C 1
ATOM 871 O O . PHE A 1 108 ? 7.987 -15.289 -19.943 1.00 94.12 108 PHE A O 1
ATOM 878 N N . TYR A 1 109 ? 8.173 -16.915 -18.405 1.00 92.31 109 TYR A N 1
ATOM 879 C CA . TYR A 1 109 ? 9.630 -17.004 -18.476 1.00 92.31 109 TYR A CA 1
ATOM 880 C C . TYR A 1 109 ? 10.108 -17.536 -19.834 1.00 92.31 109 TYR A C 1
ATOM 882 O O . TYR A 1 109 ? 10.968 -16.927 -20.463 1.00 92.31 109 TYR A O 1
ATOM 890 N N . TRP A 1 110 ? 9.529 -18.641 -20.314 1.00 95.94 110 TRP A N 1
ATOM 891 C CA . TRP A 1 110 ? 9.954 -19.302 -21.551 1.00 95.94 110 TRP A CA 1
ATOM 892 C C . TRP A 1 110 ? 9.731 -18.434 -22.794 1.00 95.94 110 TRP A C 1
ATOM 894 O O . TRP A 1 110 ? 10.551 -18.433 -23.709 1.00 95.94 110 TRP A O 1
ATOM 904 N N . TRP A 1 111 ? 8.624 -17.692 -22.831 1.00 94.06 111 TRP A N 1
ATOM 905 C CA . TRP A 1 111 ? 8.276 -16.801 -23.942 1.00 94.06 111 TRP A CA 1
ATOM 906 C C . TRP A 1 111 ? 8.700 -15.344 -23.727 1.00 94.06 111 TRP A C 1
ATOM 908 O O . TRP A 1 111 ? 8.287 -14.473 -24.486 1.00 94.06 111 TRP A O 1
ATOM 918 N N . ASP A 1 112 ? 9.503 -15.076 -22.697 1.00 89.75 112 ASP A N 1
ATOM 919 C CA . ASP A 1 112 ? 9.988 -13.745 -22.322 1.00 89.75 112 ASP A CA 1
ATOM 920 C C . ASP A 1 112 ? 8.886 -12.669 -22.189 1.00 89.75 112 ASP A C 1
ATOM 922 O O . ASP A 1 112 ? 9.076 -11.483 -22.472 1.00 89.75 112 ASP A O 1
ATOM 926 N N . LEU A 1 113 ? 7.699 -13.075 -21.732 1.00 91.12 113 LEU A N 1
ATOM 927 C CA . LEU A 1 113 ? 6.546 -12.194 -21.579 1.00 91.12 113 LEU A CA 1
ATOM 928 C C . LEU A 1 113 ? 6.722 -11.316 -20.334 1.00 91.12 113 LEU A C 1
ATOM 930 O O . LEU A 1 113 ? 6.610 -11.771 -19.196 1.00 91.12 113 LEU A O 1
ATOM 934 N N . LYS A 1 114 ? 6.939 -10.014 -20.533 1.00 89.38 114 LYS A N 1
ATOM 935 C CA . LYS A 1 114 ? 7.171 -9.063 -19.428 1.00 89.38 114 LYS A CA 1
ATOM 936 C C . LYS A 1 114 ? 5.902 -8.686 -18.656 1.00 89.38 114 LYS A C 1
ATOM 938 O O . LYS A 1 114 ? 5.989 -8.195 -17.531 1.00 89.38 114 LYS A O 1
ATOM 943 N N . GLY A 1 115 ? 4.723 -8.978 -19.211 1.00 88.81 115 GLY A N 1
ATOM 944 C CA . GLY A 1 115 ? 3.434 -8.577 -18.641 1.00 88.81 115 GLY A CA 1
ATOM 945 C C . GLY A 1 115 ? 3.164 -9.122 -17.235 1.00 88.81 115 GLY A C 1
ATOM 946 O O . GLY A 1 115 ? 2.505 -8.451 -16.441 1.00 88.81 115 GLY A O 1
ATOM 947 N N . ILE A 1 116 ? 3.715 -10.288 -16.872 1.00 90.19 116 ILE A N 1
ATOM 948 C CA . ILE A 1 116 ? 3.553 -10.844 -15.517 1.00 90.19 116 ILE A CA 1
ATOM 949 C C . ILE A 1 116 ? 4.165 -9.936 -14.450 1.00 90.19 116 ILE A C 1
ATOM 951 O O . ILE A 1 116 ? 3.634 -9.857 -13.347 1.00 90.19 116 ILE A O 1
ATOM 955 N N . ILE A 1 117 ? 5.228 -9.195 -14.780 1.00 90.75 117 ILE A N 1
ATOM 956 C CA . ILE A 1 117 ? 5.889 -8.277 -13.846 1.00 90.75 117 ILE A CA 1
ATOM 957 C C . ILE A 1 117 ? 4.933 -7.138 -13.476 1.00 90.75 117 ILE A C 1
ATOM 959 O O . ILE A 1 117 ? 4.822 -6.788 -12.304 1.00 90.75 117 ILE A O 1
ATOM 963 N N . LEU A 1 118 ? 4.173 -6.615 -14.446 1.00 92.25 118 LEU A N 1
ATOM 964 C CA . LEU A 1 118 ? 3.131 -5.617 -14.185 1.00 92.25 118 LEU A CA 1
ATOM 965 C C . LEU A 1 118 ? 2.011 -6.180 -13.315 1.00 92.25 118 LEU A C 1
ATOM 967 O O . LEU A 1 118 ? 1.571 -5.515 -12.381 1.00 92.25 118 LEU A O 1
ATOM 971 N N . VAL A 1 119 ? 1.563 -7.407 -13.596 1.00 92.56 119 VAL A N 1
ATOM 972 C CA . VAL A 1 119 ? 0.523 -8.070 -12.796 1.00 92.56 119 VAL A CA 1
ATOM 973 C C . VAL A 1 119 ? 0.981 -8.233 -11.348 1.00 92.56 119 VAL A C 1
ATOM 975 O O . VAL A 1 119 ? 0.240 -7.870 -10.438 1.00 92.56 119 VAL A O 1
ATOM 978 N N . VAL A 1 120 ? 2.205 -8.719 -11.128 1.00 90.25 120 VAL A N 1
ATOM 979 C CA . VAL A 1 120 ? 2.789 -8.883 -9.788 1.00 90.25 120 VAL A CA 1
ATOM 980 C C . VAL A 1 120 ? 2.963 -7.532 -9.095 1.00 90.25 120 VAL A C 1
ATOM 982 O O . VAL A 1 120 ? 2.636 -7.411 -7.917 1.00 90.25 120 VAL A O 1
ATOM 985 N N . PHE A 1 121 ? 3.397 -6.497 -9.816 1.00 91.12 121 PHE A N 1
ATOM 986 C CA . PHE A 1 121 ? 3.513 -5.146 -9.271 1.00 91.12 121 PHE A CA 1
ATOM 987 C C . PHE A 1 121 ? 2.158 -4.596 -8.803 1.00 91.12 121 PHE A C 1
ATOM 989 O O . PHE A 1 121 ? 2.021 -4.205 -7.643 1.00 91.12 121 PHE A O 1
ATOM 996 N N . PHE A 1 122 ? 1.134 -4.612 -9.662 1.00 93.69 122 PHE A N 1
ATOM 997 C CA . PHE A 1 122 ? -0.205 -4.146 -9.289 1.00 93.69 122 PHE A CA 1
ATOM 998 C C . PHE A 1 122 ? -0.826 -4.999 -8.182 1.00 93.69 122 PHE A C 1
ATOM 1000 O O . PHE A 1 122 ? -1.500 -4.457 -7.305 1.00 93.69 122 PHE A O 1
ATOM 1007 N N . TRP A 1 123 ? -0.567 -6.309 -8.182 1.00 93.19 123 TRP A N 1
ATOM 1008 C CA . TRP A 1 123 ? -0.951 -7.193 -7.088 1.00 93.19 123 TRP A CA 1
ATOM 1009 C C . TRP A 1 123 ? -0.303 -6.775 -5.767 1.00 93.19 123 TRP A C 1
ATOM 1011 O O . TRP A 1 123 ? -1.011 -6.699 -4.769 1.00 93.19 123 TRP A O 1
ATOM 1021 N N . GLY A 1 124 ? 0.991 -6.445 -5.748 1.00 90.56 124 GLY A N 1
ATOM 1022 C CA . GLY A 1 124 ? 1.688 -5.966 -4.549 1.00 90.56 124 GLY A CA 1
ATOM 1023 C C . GLY A 1 124 ? 1.091 -4.668 -3.997 1.00 90.56 124 GLY A C 1
ATOM 1024 O O . GLY A 1 124 ? 0.793 -4.574 -2.805 1.00 90.56 124 GLY A O 1
ATOM 1025 N N . VAL A 1 125 ? 0.807 -3.696 -4.874 1.00 93.88 125 VAL A N 1
ATOM 1026 C CA . VAL A 1 125 ? 0.131 -2.440 -4.493 1.00 93.88 125 VAL A CA 1
ATOM 1027 C C . VAL A 1 125 ? -1.257 -2.722 -3.910 1.00 93.88 125 VAL A C 1
ATOM 1029 O O . VAL A 1 125 ? -1.604 -2.213 -2.843 1.00 93.88 125 VAL A O 1
ATOM 1032 N N . TRP A 1 126 ? -2.050 -3.559 -4.587 1.00 95.75 126 TRP A N 1
ATOM 1033 C CA . TRP A 1 126 ? -3.376 -3.970 -4.125 1.00 95.75 126 TRP A CA 1
ATOM 1034 C C . TRP A 1 126 ? -3.317 -4.717 -2.789 1.00 95.75 126 TRP A C 1
ATOM 1036 O O . TRP A 1 126 ? -4.137 -4.464 -1.907 1.00 95.75 126 TRP A O 1
ATOM 1046 N N . HIS A 1 127 ? -2.353 -5.620 -2.625 1.00 93.06 127 HIS A N 1
ATOM 1047 C CA . HIS A 1 127 ? -2.163 -6.416 -1.421 1.00 93.06 127 HIS A CA 1
ATOM 1048 C C . HIS A 1 127 ? -1.915 -5.517 -0.209 1.00 93.06 127 HIS A C 1
ATOM 1050 O O . HIS A 1 127 ? -2.678 -5.586 0.758 1.00 93.06 127 HIS A O 1
ATOM 1056 N N . GLY A 1 128 ? -0.936 -4.608 -0.283 1.00 92.75 128 GLY A N 1
ATOM 1057 C CA . GLY A 1 128 ? -0.649 -3.711 0.839 1.00 92.75 128 GLY A CA 1
ATOM 1058 C C . GLY A 1 128 ? -1.782 -2.724 1.129 1.00 92.75 128 GLY A C 1
ATOM 1059 O O . GLY A 1 128 ? -2.134 -2.474 2.288 1.00 92.75 128 GLY A O 1
ATOM 1060 N N . MET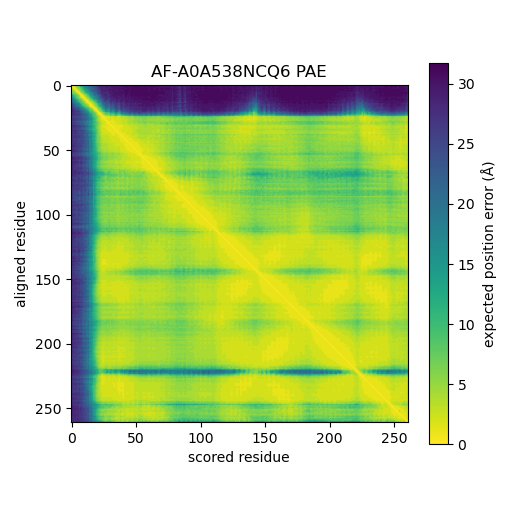 A 1 129 ? -2.456 -2.245 0.079 1.00 96.00 129 MET A N 1
ATOM 1061 C CA . MET A 1 129 ? -3.669 -1.437 0.215 1.00 96.00 129 MET A CA 1
ATOM 1062 C C . MET A 1 129 ? -4.766 -2.200 0.980 1.00 96.00 129 MET A C 1
ATOM 1064 O O . MET A 1 129 ? -5.364 -1.664 1.920 1.00 96.00 129 MET A O 1
ATOM 1068 N N . MET A 1 130 ? -5.035 -3.455 0.605 1.00 97.56 130 MET A N 1
ATOM 1069 C CA . MET A 1 130 ? -6.054 -4.291 1.244 1.00 97.56 130 MET A CA 1
ATOM 1070 C C . MET A 1 130 ? -5.692 -4.668 2.680 1.00 97.56 130 MET A C 1
ATOM 1072 O O . MET A 1 130 ? -6.593 -4.746 3.516 1.00 97.56 130 MET A O 1
ATOM 1076 N N . GLN A 1 131 ? -4.410 -4.859 2.988 1.00 94.31 131 GLN A N 1
ATOM 1077 C CA . GLN A 1 131 ? -3.923 -5.101 4.348 1.00 94.31 131 GLN A CA 1
ATOM 1078 C C . GLN A 1 131 ? -4.205 -3.896 5.252 1.00 94.31 131 GLN A C 1
ATOM 1080 O O . GLN A 1 131 ? -4.862 -4.047 6.286 1.00 94.31 131 GLN A O 1
ATOM 1085 N N . THR A 1 132 ? -3.830 -2.688 4.815 1.00 96.44 132 THR A N 1
ATOM 1086 C CA . THR A 1 132 ? -4.128 -1.435 5.533 1.00 96.44 132 THR A CA 1
ATOM 1087 C C . THR A 1 132 ? -5.636 -1.265 5.747 1.00 96.44 132 THR A C 1
ATOM 1089 O O . THR A 1 132 ? -6.104 -1.044 6.867 1.00 96.44 132 THR A O 1
ATOM 1092 N N . TYR A 1 133 ? -6.432 -1.448 4.688 1.00 97.94 133 TYR A N 1
ATOM 1093 C CA . TYR A 1 133 ? -7.893 -1.384 4.766 1.00 97.94 133 TYR A CA 1
ATOM 1094 C C . TYR A 1 133 ? -8.492 -2.442 5.715 1.00 97.94 133 TYR A C 1
ATOM 1096 O O . TYR A 1 133 ? -9.446 -2.155 6.450 1.00 97.94 133 TYR A O 1
ATOM 1104 N N . GLY A 1 134 ? -7.929 -3.652 5.736 1.00 97.19 134 GLY A N 1
ATOM 1105 C CA . GLY A 1 134 ? -8.303 -4.734 6.643 1.00 97.19 134 GLY A CA 1
ATOM 1106 C C . GLY A 1 134 ? -8.115 -4.345 8.107 1.00 97.19 134 GLY A C 1
ATOM 1107 O O . GLY A 1 134 ? -9.055 -4.467 8.897 1.00 97.19 134 GLY A O 1
ATOM 1108 N N . PHE A 1 135 ? -6.962 -3.775 8.463 1.00 96.81 135 PHE A N 1
ATOM 1109 C CA . PHE A 1 135 ? -6.728 -3.241 9.807 1.00 96.81 135 PHE A CA 1
ATOM 1110 C C . PHE A 1 135 ? -7.729 -2.143 10.179 1.00 96.81 135 PHE A C 1
ATOM 1112 O O . PHE A 1 135 ? -8.261 -2.153 11.292 1.00 96.81 135 PHE A O 1
ATOM 1119 N N . CYS A 1 136 ? -8.084 -1.250 9.247 1.00 96.81 136 CYS A N 1
ATOM 1120 C CA . CYS A 1 136 ? -9.144 -0.269 9.487 1.00 96.81 136 CYS A CA 1
ATOM 1121 C C . CYS A 1 136 ? -10.480 -0.930 9.863 1.00 96.81 136 CYS A C 1
ATOM 1123 O O . CYS A 1 136 ? -11.162 -0.436 10.762 1.00 96.81 136 CYS A O 1
ATOM 1125 N N . ARG A 1 137 ? -10.848 -2.057 9.228 1.00 96.31 137 ARG A N 1
ATOM 1126 C CA . ARG A 1 137 ? -12.070 -2.809 9.584 1.00 96.31 137 ARG A CA 1
ATOM 1127 C C . ARG A 1 137 ? -11.997 -3.379 10.997 1.00 96.31 137 ARG A C 1
ATOM 1129 O O . ARG A 1 137 ? -12.999 -3.344 11.708 1.00 96.31 137 ARG A O 1
ATOM 1136 N N . ILE A 1 138 ? -10.838 -3.894 11.406 1.00 95.81 138 ILE A N 1
ATOM 1137 C CA . ILE A 1 138 ? -10.653 -4.446 12.754 1.00 95.81 138 ILE A CA 1
ATOM 1138 C C . ILE A 1 138 ? -10.792 -3.327 13.795 1.00 95.81 138 ILE A C 1
ATOM 1140 O O . ILE A 1 138 ? -11.526 -3.492 14.768 1.00 95.81 138 ILE A O 1
ATOM 1144 N N . TYR A 1 139 ? -10.165 -2.168 13.574 1.00 95.62 139 TYR A N 1
ATOM 1145 C CA . TYR A 1 139 ? -10.288 -1.013 14.470 1.00 95.62 139 TYR A CA 1
ATOM 1146 C C . TYR A 1 139 ? -11.709 -0.441 14.533 1.00 95.62 139 TYR A C 1
ATOM 1148 O O . TYR A 1 139 ? -12.157 -0.051 15.612 1.00 95.62 139 TYR A O 1
ATOM 1156 N N . ASP A 1 140 ? -12.437 -0.417 13.417 1.00 93.88 140 ASP A N 1
ATOM 1157 C CA . ASP A 1 140 ? -13.854 -0.043 13.395 1.00 93.88 140 ASP A CA 1
ATOM 1158 C C . ASP A 1 140 ? -14.717 -1.035 14.197 1.00 93.88 140 ASP A C 1
ATOM 1160 O O . ASP A 1 140 ? -15.589 -0.622 14.963 1.00 93.88 140 ASP A O 1
ATOM 1164 N N . ALA A 1 141 ? -14.443 -2.341 14.104 1.00 93.00 141 ALA A N 1
ATOM 1165 C CA . ALA A 1 141 ? -15.163 -3.356 14.875 1.00 93.00 141 ALA A CA 1
ATOM 1166 C C . ALA A 1 141 ? -14.971 -3.184 16.394 1.00 93.00 141 ALA A C 1
ATOM 1168 O O . ALA A 1 141 ? -15.905 -3.423 17.160 1.00 93.00 141 ALA A O 1
ATOM 1169 N N . LYS A 1 142 ? -13.804 -2.695 16.837 1.00 92.56 142 LYS A N 1
ATOM 1170 C CA . LYS A 1 142 ? -13.523 -2.376 18.250 1.00 92.56 142 LYS A CA 1
ATOM 1171 C C . LYS A 1 142 ? -14.407 -1.267 18.824 1.00 92.56 142 LYS A C 1
ATOM 1173 O O . LYS A 1 142 ? -14.659 -1.253 20.027 1.00 92.56 142 LYS A O 1
ATOM 1178 N N . THR A 1 143 ? -14.907 -0.363 17.983 1.00 90.31 143 THR A N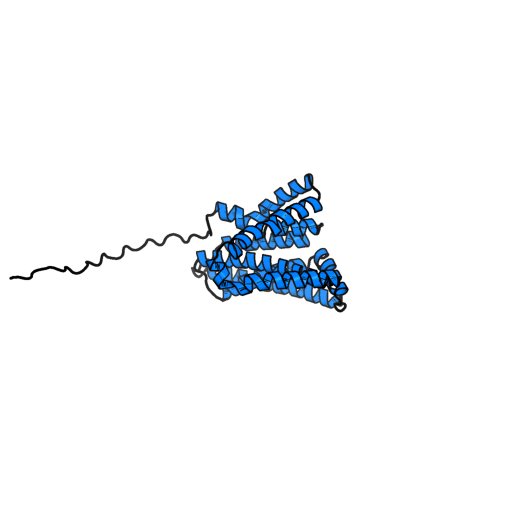 1
ATOM 1179 C CA . THR A 1 143 ? -15.864 0.685 18.379 1.00 90.31 143 THR A CA 1
ATOM 1180 C C . THR A 1 143 ? -17.299 0.384 17.939 1.00 90.31 143 THR A C 1
ATOM 1182 O O . THR A 1 143 ? -18.175 1.233 18.090 1.00 90.31 143 THR A O 1
ATOM 1185 N N . GLY A 1 144 ? -17.569 -0.818 17.411 1.00 88.88 144 GLY A N 1
ATOM 1186 C CA . GLY A 1 144 ? -18.892 -1.210 16.914 1.00 88.88 144 GLY A CA 1
ATOM 1187 C C . GLY A 1 144 ? -19.325 -0.474 15.637 1.00 88.88 144 GLY A C 1
ATOM 1188 O O . GLY A 1 144 ? -20.518 -0.367 15.353 1.00 88.88 144 GLY A O 1
ATOM 1189 N N . SER A 1 145 ? -18.376 0.068 14.872 1.00 89.31 145 SER A N 1
ATOM 1190 C CA . SER A 1 145 ? -18.628 0.817 13.641 1.00 89.31 145 SER A CA 1
ATOM 1191 C C . SER A 1 145 ? -18.759 -0.131 12.444 1.00 89.31 145 SER A C 1
ATOM 1193 O O . SER A 1 145 ? -17.773 -0.634 11.916 1.00 89.31 145 SER A O 1
ATOM 1195 N N . PHE A 1 146 ? -19.990 -0.358 11.977 1.00 90.94 146 PHE A N 1
ATOM 1196 C CA . PHE A 1 146 ? -20.269 -1.230 10.819 1.00 90.94 146 PHE A CA 1
ATOM 1197 C C . PHE A 1 146 ? -21.000 -0.517 9.672 1.00 90.94 146 PHE A C 1
ATOM 1199 O O . PHE A 1 146 ? -21.501 -1.158 8.748 1.00 90.94 146 PHE A O 1
ATOM 1206 N N . ALA A 1 147 ? -21.074 0.817 9.711 1.00 91.62 147 ALA A N 1
ATOM 1207 C CA . ALA A 1 147 ? -21.775 1.587 8.691 1.00 91.62 147 ALA A CA 1
ATOM 1208 C C . ALA A 1 147 ? -21.128 1.409 7.306 1.00 91.62 147 ALA A C 1
ATOM 1210 O O . ALA A 1 147 ? -19.910 1.524 7.143 1.00 91.62 147 ALA A O 1
ATOM 1211 N N . ALA A 1 148 ? -21.960 1.181 6.286 1.00 95.06 148 ALA A N 1
ATOM 1212 C CA . ALA A 1 148 ? -21.494 0.952 4.919 1.00 95.06 148 ALA A CA 1
ATOM 1213 C C . ALA A 1 148 ? -20.700 2.141 4.354 1.00 95.06 148 ALA A C 1
ATOM 1215 O O . ALA A 1 148 ? -19.747 1.927 3.605 1.00 95.06 148 ALA A O 1
ATOM 1216 N N . LEU A 1 149 ? -21.066 3.372 4.730 1.00 94.75 149 LEU A N 1
ATOM 1217 C CA . LEU A 1 149 ? -20.357 4.584 4.320 1.00 94.75 149 LEU A CA 1
ATOM 1218 C C . LEU A 1 149 ? -18.916 4.603 4.845 1.00 94.75 149 LEU A C 1
ATOM 1220 O O . LEU A 1 149 ? -18.003 4.783 4.049 1.00 94.75 149 LEU A O 1
ATOM 1224 N N . ASN A 1 150 ? -18.705 4.321 6.135 1.00 93.31 150 ASN A N 1
ATOM 1225 C CA . ASN A 1 150 ? -17.366 4.256 6.741 1.00 93.31 150 ASN A CA 1
ATOM 1226 C C . ASN A 1 150 ? -16.493 3.241 6.013 1.00 93.31 150 ASN A C 1
ATOM 1228 O O . ASN A 1 150 ? -15.380 3.535 5.603 1.00 93.31 150 ASN A O 1
ATOM 1232 N N . ARG A 1 151 ? -17.047 2.053 5.763 1.00 95.38 151 ARG A N 1
ATOM 1233 C CA . ARG A 1 151 ? -16.345 1.009 5.022 1.00 95.38 151 ARG A CA 1
ATOM 1234 C C . ARG A 1 151 ? -15.933 1.457 3.620 1.00 95.38 151 ARG A C 1
ATOM 1236 O O . ARG A 1 151 ? -14.820 1.165 3.199 1.00 95.38 151 ARG A O 1
ATOM 1243 N N . ARG A 1 152 ? -16.823 2.142 2.899 1.00 97.81 152 ARG A N 1
ATOM 1244 C CA . ARG A 1 152 ? -16.549 2.635 1.542 1.00 97.81 152 ARG A CA 1
ATOM 1245 C C . ARG A 1 152 ? -15.518 3.759 1.544 1.00 97.81 152 ARG A C 1
ATOM 1247 O O . ARG A 1 152 ? -14.633 3.731 0.702 1.00 97.81 152 ARG A O 1
ATOM 1254 N N . LEU A 1 153 ? -15.622 4.713 2.468 1.00 97.81 153 LEU A N 1
ATOM 1255 C CA . LEU A 1 153 ? -14.674 5.823 2.574 1.00 97.81 153 LEU A CA 1
ATOM 1256 C C . LEU A 1 153 ? -13.278 5.324 2.927 1.00 97.81 153 LEU A C 1
ATOM 1258 O O . LEU A 1 153 ? -12.322 5.720 2.278 1.00 97.81 153 LEU A O 1
ATOM 1262 N N . ASP A 1 154 ? -13.165 4.402 3.877 1.00 97.69 154 ASP A N 1
ATOM 1263 C CA . ASP A 1 154 ? -11.876 3.845 4.274 1.00 97.69 154 ASP A CA 1
ATOM 1264 C C . ASP A 1 154 ? -11.253 3.010 3.138 1.00 97.69 154 ASP A C 1
ATOM 1266 O O . ASP A 1 154 ? -10.051 3.101 2.906 1.00 97.69 154 ASP A O 1
ATOM 1270 N N . PHE A 1 155 ? -12.059 2.242 2.389 1.00 98.50 155 PHE A N 1
ATOM 1271 C CA . PHE A 1 155 ? -11.590 1.542 1.186 1.00 98.50 155 PHE A CA 1
ATOM 1272 C C . PHE A 1 155 ? -11.083 2.524 0.128 1.00 98.50 155 PHE A C 1
ATOM 1274 O O . PHE A 1 155 ? -9.960 2.383 -0.347 1.00 98.50 155 PHE A O 1
ATOM 1281 N N . TRP A 1 156 ? -11.895 3.524 -0.228 1.00 98.56 156 TRP A N 1
ATOM 1282 C CA . TRP A 1 156 ? -11.530 4.496 -1.255 1.00 98.56 156 TRP A CA 1
ATOM 1283 C C . TRP A 1 156 ? -10.332 5.338 -0.849 1.00 98.56 156 TRP A C 1
ATOM 1285 O O . TRP A 1 156 ? -9.518 5.638 -1.712 1.00 98.56 156 TRP A O 1
ATOM 1295 N N . LEU A 1 157 ? -10.195 5.680 0.435 1.00 98.56 157 LEU A N 1
ATOM 1296 C CA . LEU A 1 157 ? -9.049 6.417 0.953 1.00 98.56 157 LEU A CA 1
ATOM 1297 C C . LEU A 1 157 ? -7.762 5.606 0.780 1.00 98.56 157 LEU A C 1
ATOM 1299 O O . LEU A 1 157 ? -6.802 6.127 0.218 1.00 98.56 157 LEU A O 1
ATOM 1303 N N . CYS A 1 158 ? -7.752 4.333 1.194 1.00 98.31 158 CYS A N 1
ATOM 1304 C CA . CYS A 1 158 ? -6.609 3.451 0.955 1.00 98.31 158 CYS A CA 1
ATOM 1305 C C . CYS A 1 158 ? -6.331 3.314 -0.546 1.00 98.31 158 CYS A C 1
ATOM 1307 O O . CYS A 1 158 ? -5.203 3.528 -0.978 1.00 98.31 158 CYS A O 1
ATOM 1309 N N . ALA A 1 159 ? -7.356 3.008 -1.344 1.00 98.38 159 ALA A N 1
ATOM 1310 C CA . ALA A 1 159 ? -7.208 2.769 -2.775 1.00 98.38 159 ALA A CA 1
ATOM 1311 C C . ALA A 1 159 ? -6.628 3.969 -3.513 1.00 98.38 159 ALA A C 1
ATOM 1313 O O . ALA A 1 159 ? -5.657 3.823 -4.258 1.00 98.38 159 ALA A O 1
ATOM 1314 N N . ILE A 1 160 ? -7.183 5.160 -3.284 1.00 98.50 160 ILE A N 1
ATOM 1315 C CA . ILE A 1 160 ? -6.735 6.331 -4.019 1.00 98.50 160 ILE A CA 1
ATOM 1316 C C . ILE A 1 160 ? -5.345 6.773 -3.589 1.00 98.50 160 ILE A C 1
ATOM 1318 O O . ILE A 1 160 ? -4.525 7.058 -4.448 1.00 98.50 160 ILE A O 1
ATOM 1322 N N . TRP A 1 161 ? -5.025 6.780 -2.294 1.00 98.44 161 TRP A N 1
ATOM 1323 C CA . TRP A 1 161 ? -3.698 7.209 -1.856 1.00 98.44 161 TRP A CA 1
ATOM 1324 C C . TRP A 1 161 ? -2.601 6.220 -2.238 1.00 98.44 161 TRP A C 1
ATOM 1326 O O . TRP A 1 161 ? -1.509 6.650 -2.614 1.00 98.44 161 TRP A O 1
ATOM 1336 N N . PHE A 1 162 ? -2.890 4.914 -2.214 1.00 97.81 162 PHE A N 1
ATOM 1337 C CA . PHE A 1 162 ? -1.932 3.918 -2.685 1.00 97.81 162 PHE A CA 1
ATOM 1338 C C . PHE A 1 162 ? -1.667 4.064 -4.184 1.00 97.81 162 PHE A C 1
ATOM 1340 O O . PHE A 1 162 ? -0.507 4.083 -4.600 1.00 97.81 162 PHE A O 1
ATOM 1347 N N . ALA A 1 163 ? -2.721 4.241 -4.984 1.00 97.88 163 ALA A N 1
ATOM 1348 C CA . ALA A 1 163 ? -2.589 4.436 -6.421 1.00 97.88 163 ALA A CA 1
ATOM 1349 C C . ALA A 1 163 ? -1.911 5.772 -6.771 1.00 97.88 163 ALA A C 1
ATOM 1351 O O . ALA A 1 163 ? -0.987 5.793 -7.578 1.00 97.88 163 ALA A O 1
ATOM 1352 N N . THR A 1 164 ? -2.302 6.878 -6.130 1.00 98.38 164 THR A N 1
ATOM 1353 C CA . THR A 1 164 ? -1.728 8.211 -6.370 1.00 98.38 164 THR A CA 1
ATOM 1354 C C . THR A 1 164 ? -0.230 8.244 -6.075 1.00 98.38 164 THR A C 1
ATOM 1356 O O . THR A 1 164 ? 0.523 8.809 -6.863 1.00 98.38 164 THR A O 1
ATOM 1359 N N . ALA A 1 165 ? 0.232 7.596 -4.999 1.00 97.38 165 ALA A N 1
ATOM 1360 C CA . ALA A 1 165 ? 1.660 7.519 -4.689 1.00 97.38 165 ALA A CA 1
ATOM 1361 C C . ALA A 1 165 ? 2.473 6.804 -5.784 1.00 97.38 165 ALA A C 1
ATOM 1363 O O . ALA A 1 165 ? 3.611 7.189 -6.042 1.00 97.38 165 ALA A O 1
ATOM 1364 N N . VAL A 1 166 ? 1.900 5.794 -6.445 1.00 96.31 166 VAL A N 1
ATOM 1365 C CA . VAL A 1 166 ? 2.535 5.109 -7.582 1.00 96.31 166 VAL A CA 1
ATOM 1366 C C . VAL A 1 166 ? 2.485 5.977 -8.835 1.00 96.31 166 VAL A C 1
ATOM 1368 O O . VAL A 1 166 ? 3.507 6.183 -9.481 1.00 96.31 166 VAL A O 1
ATOM 1371 N N . VAL A 1 167 ? 1.309 6.517 -9.158 1.00 97.38 167 VAL A N 1
ATOM 1372 C CA . VAL A 1 167 ? 1.051 7.282 -10.388 1.00 97.38 167 VAL A CA 1
ATOM 1373 C C . VAL A 1 167 ? 1.844 8.592 -10.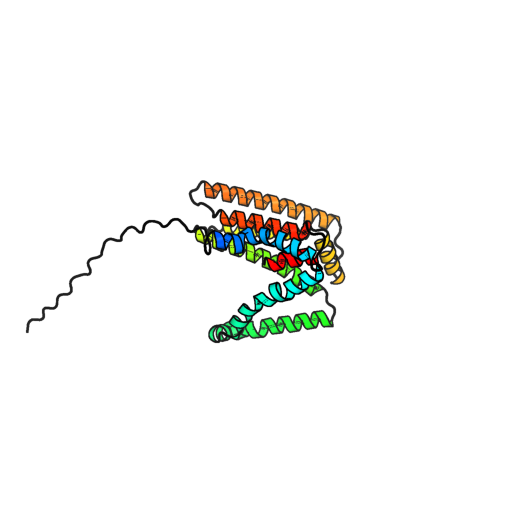447 1.00 97.38 167 VAL A C 1
ATOM 1375 O O . VAL A 1 167 ? 2.188 9.068 -11.532 1.00 97.38 167 VAL A O 1
ATOM 1378 N N . LEU A 1 168 ? 2.147 9.186 -9.294 1.00 97.50 168 LEU A N 1
ATOM 1379 C CA . LEU A 1 168 ? 2.966 10.395 -9.207 1.00 97.50 168 LEU A CA 1
ATOM 1380 C C . LEU A 1 168 ? 4.459 10.118 -9.029 1.00 97.50 168 LEU A C 1
ATOM 1382 O O . LEU A 1 168 ? 5.243 11.052 -9.174 1.00 97.50 168 LEU A O 1
ATOM 1386 N N . SER A 1 169 ? 4.861 8.872 -8.770 1.00 96.38 169 SER A N 1
ATOM 1387 C CA . SER A 1 169 ? 6.273 8.521 -8.634 1.00 96.38 169 SER A CA 1
ATOM 1388 C C . SER A 1 169 ? 6.946 8.485 -10.006 1.00 96.38 169 SER A C 1
ATOM 1390 O O . SER A 1 169 ? 6.602 7.629 -10.828 1.00 96.38 169 SER A O 1
ATOM 1392 N N . PRO A 1 170 ? 7.938 9.361 -10.274 1.00 93.44 170 PRO A N 1
ATOM 1393 C CA . PRO A 1 170 ? 8.612 9.385 -11.570 1.00 93.44 170 PRO A CA 1
ATOM 1394 C C . PRO A 1 170 ? 9.309 8.058 -11.878 1.00 93.44 170 PRO A C 1
ATOM 1396 O O . PRO A 1 170 ? 9.238 7.565 -13.002 1.00 93.44 170 PRO A O 1
ATOM 1399 N N . MET A 1 171 ? 9.936 7.45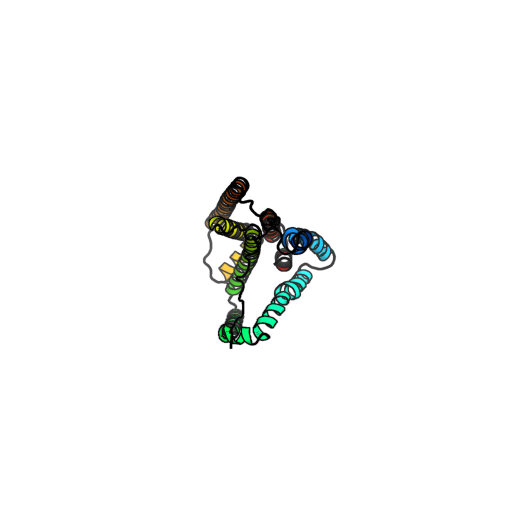3 -10.865 1.00 91.31 171 MET A N 1
ATOM 1400 C CA . MET A 1 171 ? 10.650 6.185 -10.994 1.00 91.31 171 MET A CA 1
ATOM 1401 C C . MET A 1 171 ? 9.682 5.038 -11.289 1.00 91.31 171 MET A C 1
ATOM 1403 O O . MET A 1 171 ? 9.822 4.366 -12.307 1.00 91.31 171 MET A O 1
ATOM 1407 N N . ARG A 1 172 ? 8.626 4.887 -10.474 1.00 92.56 172 ARG A N 1
ATOM 1408 C CA . ARG A 1 172 ? 7.618 3.837 -10.688 1.00 92.56 172 ARG A CA 1
ATOM 1409 C C . ARG A 1 172 ? 6.925 3.986 -12.029 1.00 92.56 172 ARG A C 1
ATOM 1411 O O . ARG A 1 172 ? 6.706 2.981 -12.696 1.00 92.56 172 ARG A O 1
ATOM 1418 N N . MET A 1 173 ? 6.581 5.207 -12.432 1.00 94.81 173 MET A N 1
ATOM 1419 C CA . MET A 1 173 ? 5.930 5.436 -13.718 1.00 94.81 173 MET A CA 1
ATOM 1420 C C . MET A 1 173 ? 6.857 5.152 -14.893 1.00 94.81 173 MET A C 1
ATOM 1422 O O . MET A 1 173 ? 6.396 4.576 -15.873 1.00 94.81 173 MET A O 1
ATOM 1426 N N . THR A 1 174 ? 8.143 5.494 -14.793 1.00 94.06 174 THR A N 1
ATOM 1427 C CA . THR A 1 174 ? 9.131 5.161 -15.828 1.00 94.06 174 THR A CA 1
ATOM 1428 C C . THR A 1 174 ? 9.228 3.647 -16.008 1.00 94.06 174 THR A C 1
ATOM 1430 O O . THR A 1 174 ? 9.061 3.158 -17.125 1.00 94.06 174 THR A O 1
ATOM 1433 N N . ASP A 1 175 ? 9.384 2.898 -14.915 1.00 92.25 175 ASP A N 1
ATOM 1434 C CA . ASP A 1 175 ? 9.491 1.435 -14.964 1.00 92.25 175 ASP A CA 1
ATOM 1435 C C . ASP A 1 175 ? 8.185 0.778 -15.427 1.00 92.25 175 ASP A C 1
ATOM 1437 O O . ASP A 1 175 ? 8.192 -0.118 -16.269 1.00 92.25 175 ASP A O 1
ATOM 1441 N N . THR A 1 176 ? 7.043 1.253 -14.920 1.00 94.25 176 THR A N 1
ATOM 1442 C CA . THR A 1 176 ? 5.715 0.723 -15.268 1.00 94.25 176 THR A CA 1
ATOM 1443 C C . THR A 1 176 ? 5.406 0.950 -16.744 1.00 94.25 176 THR A C 1
ATOM 1445 O O . THR A 1 176 ? 4.944 0.032 -17.418 1.00 94.25 176 THR A O 1
ATOM 1448 N N . LEU A 1 177 ? 5.679 2.145 -17.278 1.00 96.06 177 LEU A N 1
ATOM 1449 C CA . LEU A 1 177 ? 5.476 2.438 -18.699 1.00 96.06 177 LEU A CA 1
ATOM 1450 C C . LEU A 1 177 ? 6.461 1.663 -19.573 1.00 96.06 177 LEU A C 1
ATOM 1452 O O . LEU A 1 177 ? 6.053 1.121 -20.595 1.00 96.06 177 LEU A O 1
ATOM 1456 N N . GLY A 1 178 ? 7.725 1.544 -19.156 1.00 95.38 178 GLY A N 1
ATOM 1457 C CA . GLY A 1 178 ? 8.714 0.719 -19.850 1.00 95.38 178 GLY A CA 1
ATOM 1458 C C . GLY A 1 178 ? 8.274 -0.743 -19.952 1.00 95.38 178 GLY A C 1
ATOM 1459 O O . GLY A 1 178 ? 8.288 -1.331 -21.037 1.00 95.38 178 GLY A O 1
ATOM 1460 N N . LEU A 1 179 ? 7.799 -1.321 -18.846 1.00 94.44 179 LEU A N 1
ATOM 1461 C CA . LEU A 1 179 ? 7.232 -2.672 -18.816 1.00 94.44 179 LEU A CA 1
ATOM 1462 C C . LEU A 1 179 ? 5.953 -2.786 -19.652 1.00 94.44 179 LEU A C 1
ATOM 1464 O O . LEU A 1 179 ? 5.758 -3.783 -20.342 1.00 94.44 179 LEU A O 1
ATOM 1468 N N . PHE A 1 180 ? 5.090 -1.773 -19.635 1.00 95.75 180 PHE A N 1
ATOM 1469 C CA . PHE A 1 180 ? 3.862 -1.760 -20.429 1.00 95.75 180 PHE A CA 1
ATOM 1470 C C . PHE A 1 180 ? 4.157 -1.764 -21.929 1.00 95.75 180 PHE A C 1
ATOM 1472 O O . PHE A 1 180 ? 3.624 -2.606 -22.649 1.00 95.75 180 PHE A O 1
ATOM 1479 N N . TYR A 1 181 ? 5.060 -0.900 -22.394 1.00 95.88 181 TYR A N 1
ATOM 1480 C CA . TYR A 1 181 ? 5.445 -0.831 -23.804 1.00 95.88 181 TYR A CA 1
ATOM 1481 C C . TYR A 1 181 ? 6.204 -2.080 -24.260 1.00 95.88 181 TYR A C 1
ATOM 1483 O O . TYR A 1 181 ? 5.900 -2.625 -25.318 1.00 95.88 181 TYR A O 1
ATOM 1491 N N . SER A 1 182 ? 7.126 -2.598 -23.442 1.00 93.69 182 SER A N 1
ATOM 1492 C CA . SER A 1 182 ? 7.819 -3.867 -23.735 1.00 93.69 182 SER A CA 1
ATOM 1493 C C . SER A 1 182 ? 6.897 -5.089 -23.706 1.00 93.69 182 SER A C 1
ATOM 1495 O O . SER A 1 182 ? 7.209 -6.101 -24.324 1.00 93.69 182 SER A O 1
ATOM 1497 N N . SER A 1 183 ? 5.735 -4.988 -23.055 1.00 93.31 183 SER A N 1
ATOM 1498 C CA . SER A 1 183 ? 4.679 -6.007 -23.100 1.00 93.31 183 SER A CA 1
ATOM 1499 C C . SER A 1 183 ? 3.729 -5.845 -24.298 1.00 93.31 183 SER A C 1
ATOM 1501 O O . SER A 1 183 ? 2.729 -6.555 -24.375 1.00 93.31 183 SER A O 1
ATOM 1503 N N . GLY A 1 184 ? 4.004 -4.911 -25.217 1.00 93.00 184 GLY A N 1
ATOM 1504 C CA . GLY A 1 184 ? 3.174 -4.635 -26.396 1.00 93.00 184 GLY A CA 1
ATOM 1505 C C . GLY A 1 184 ? 2.039 -3.632 -26.161 1.00 93.00 184 GLY A C 1
ATOM 1506 O O . GLY A 1 184 ? 1.147 -3.509 -27.000 1.00 93.00 184 GLY A O 1
ATOM 1507 N N . GLY A 1 185 ? 2.040 -2.917 -25.033 1.00 94.81 185 GLY A N 1
ATOM 1508 C CA . GLY A 1 185 ? 1.075 -1.857 -24.756 1.00 94.81 185 GLY A CA 1
ATOM 1509 C C . GLY A 1 185 ? 1.208 -0.677 -25.735 1.00 94.81 185 GLY A C 1
ATOM 1510 O O . GLY A 1 185 ? 2.326 -0.326 -26.122 1.00 94.81 185 GLY A O 1
ATOM 1511 N N . PRO A 1 186 ? 0.097 -0.034 -26.142 1.00 96.25 186 PRO A N 1
ATOM 1512 C CA . PRO A 1 186 ? 0.143 1.121 -27.034 1.00 96.25 186 PRO A CA 1
ATOM 1513 C C . PRO A 1 186 ? 0.833 2.318 -26.376 1.00 96.25 186 PRO A C 1
ATOM 1515 O O . PRO A 1 186 ? 0.728 2.521 -25.169 1.00 96.25 186 PRO A O 1
ATOM 1518 N N . PHE A 1 187 ? 1.481 3.164 -27.179 1.00 96.06 187 PHE A N 1
ATOM 1519 C CA . PHE A 1 187 ? 2.093 4.394 -26.679 1.00 96.06 187 PHE A CA 1
ATOM 1520 C C . PHE A 1 187 ? 1.053 5.311 -26.014 1.00 96.06 187 PHE A C 1
ATOM 1522 O O . PHE A 1 187 ? 0.053 5.688 -26.632 1.00 96.06 187 PHE A O 1
ATOM 1529 N N . ILE A 1 188 ? 1.305 5.703 -24.763 1.00 96.94 188 ILE A N 1
ATOM 1530 C CA . ILE A 1 188 ? 0.445 6.624 -24.018 1.00 96.94 188 ILE A CA 1
ATOM 1531 C C . ILE A 1 188 ? 0.957 8.043 -24.236 1.00 96.94 188 ILE A C 1
ATOM 1533 O O . ILE A 1 188 ? 2.086 8.381 -23.884 1.00 96.94 188 ILE A O 1
ATOM 1537 N N . GLN A 1 189 ? 0.096 8.893 -24.792 1.00 97.31 189 GLN A N 1
ATOM 1538 C CA . GLN A 1 189 ? 0.430 10.293 -25.024 1.00 97.31 189 GLN A CA 1
ATOM 1539 C C . GLN A 1 189 ? 0.708 11.022 -23.695 1.00 97.31 189 GLN A C 1
ATOM 1541 O O . GLN A 1 189 ? -0.058 10.849 -22.741 1.00 97.31 189 GLN A O 1
ATOM 1546 N N . PRO A 1 190 ? 1.730 11.898 -23.619 1.00 96.19 190 PRO A N 1
ATOM 1547 C CA . PRO A 1 190 ? 2.098 12.576 -22.373 1.00 96.19 190 PRO A CA 1
ATOM 1548 C C . PRO A 1 190 ? 0.946 13.340 -21.710 1.00 96.19 190 PRO A C 1
ATOM 1550 O O . PRO A 1 190 ? 0.815 13.332 -20.488 1.00 96.19 190 PRO A O 1
ATOM 1553 N N . TRP A 1 191 ? 0.071 13.961 -22.504 1.00 97.38 191 TRP A N 1
ATOM 1554 C CA . TRP A 1 191 ? -1.077 14.698 -21.976 1.00 97.38 191 TRP A CA 1
ATOM 1555 C C . TRP A 1 191 ? -2.093 13.781 -21.278 1.00 97.38 191 TRP A C 1
ATOM 1557 O O . TRP A 1 191 ? -2.674 14.184 -20.273 1.00 97.38 191 TRP A O 1
ATOM 1567 N N . VAL A 1 192 ? -2.275 12.538 -21.750 1.00 97.19 192 VAL A N 1
ATOM 1568 C CA . VAL A 1 192 ? -3.170 11.552 -21.117 1.00 97.19 192 VAL A CA 1
ATOM 1569 C C . VAL A 1 192 ? -2.646 11.212 -19.729 1.00 97.19 192 VAL A C 1
ATOM 1571 O O . VAL A 1 192 ? -3.404 11.228 -18.761 1.00 97.19 192 VAL A O 1
ATOM 1574 N N . LEU A 1 193 ? -1.336 10.970 -19.620 1.00 95.88 193 LEU A N 1
ATOM 1575 C CA . LEU A 1 193 ? -0.693 10.699 -18.339 1.00 95.88 193 LEU A CA 1
ATOM 1576 C C . LEU A 1 193 ? -0.823 11.891 -17.382 1.00 95.88 193 LEU A C 1
ATOM 1578 O O . LEU A 1 193 ? -1.196 11.705 -16.228 1.00 95.88 193 LEU A O 1
ATOM 1582 N N . GLN A 1 194 ? -0.582 13.114 -17.857 1.00 97.00 194 GLN A N 1
ATOM 1583 C CA . GLN A 1 194 ? -0.712 14.322 -17.036 1.00 97.00 194 GLN A CA 1
ATOM 1584 C C . GLN A 1 194 ? -2.148 14.544 -16.544 1.00 97.00 194 GLN A C 1
ATOM 1586 O O . GLN A 1 194 ? -2.358 14.899 -15.382 1.00 97.00 194 GLN A O 1
ATOM 1591 N N . VAL A 1 195 ? -3.148 14.329 -17.404 1.00 98.19 195 VAL A N 1
ATOM 1592 C CA . VAL A 1 195 ? -4.566 14.406 -17.023 1.00 98.19 195 VAL A CA 1
ATOM 1593 C C . VAL A 1 195 ? -4.897 13.335 -15.989 1.00 98.19 195 VAL A C 1
ATOM 1595 O O . VAL A 1 195 ? -5.519 13.654 -14.976 1.00 98.19 195 VAL A O 1
ATOM 1598 N N . ALA A 1 196 ? -4.434 12.098 -16.191 1.00 97.25 196 ALA A N 1
ATOM 1599 C CA . ALA A 1 196 ? -4.616 11.021 -15.226 1.00 97.25 196 ALA A CA 1
ATOM 1600 C C . ALA A 1 196 ? -4.003 11.391 -13.868 1.00 97.25 196 ALA A C 1
ATOM 1602 O O . ALA A 1 196 ? -4.709 11.384 -12.865 1.00 97.25 196 ALA A O 1
ATOM 1603 N N . GLN A 1 197 ? -2.735 11.808 -13.831 1.00 98.12 197 GLN A N 1
ATOM 1604 C CA . GLN A 1 197 ? -2.034 12.229 -12.613 1.00 98.12 197 GLN A CA 1
ATOM 1605 C C . GLN A 1 197 ? -2.785 13.330 -11.850 1.00 98.12 197 GLN A C 1
ATOM 1607 O O . GLN A 1 197 ? -2.991 13.220 -10.641 1.00 98.12 197 GLN A O 1
ATOM 1612 N N . ARG A 1 198 ? -3.264 14.365 -12.552 1.00 98.44 198 ARG A N 1
ATOM 1613 C CA . ARG A 1 198 ? -4.094 15.425 -11.951 1.00 98.44 198 ARG A CA 1
ATOM 1614 C C . ARG A 1 198 ? -5.422 14.883 -11.423 1.00 98.44 198 ARG A C 1
ATOM 1616 O O . ARG A 1 198 ? -5.846 15.277 -10.339 1.00 98.44 198 ARG A O 1
ATOM 1623 N N . GLY A 1 199 ? -6.051 13.961 -12.150 1.00 98.56 199 GLY A N 1
ATOM 1624 C CA . GLY A 1 199 ? -7.263 13.265 -11.719 1.00 98.56 199 GLY A CA 1
ATOM 1625 C C . GLY A 1 199 ? -7.058 12.457 -10.434 1.00 98.56 199 GLY A C 1
ATOM 1626 O O . GLY A 1 199 ? -7.879 12.546 -9.523 1.00 98.56 199 GLY A O 1
ATOM 1627 N N . PHE A 1 200 ? -5.937 11.739 -10.318 1.00 98.44 200 PHE A N 1
ATOM 1628 C CA . PHE A 1 200 ? -5.550 11.001 -9.111 1.00 98.44 200 PHE A CA 1
ATOM 1629 C C . PHE A 1 200 ? -5.380 11.927 -7.899 1.00 98.44 200 PHE A C 1
ATOM 1631 O O . PHE A 1 200 ? -5.929 11.645 -6.834 1.00 98.44 200 PHE A O 1
ATOM 1638 N N . VAL A 1 201 ? -4.697 13.067 -8.063 1.00 98.38 201 VAL A N 1
ATOM 1639 C CA . VAL A 1 201 ? -4.574 14.088 -7.004 1.00 98.38 201 VAL A CA 1
ATOM 1640 C C . VAL A 1 201 ? -5.943 14.627 -6.602 1.00 98.38 201 VAL A C 1
ATOM 1642 O O . VAL A 1 201 ? -6.276 14.649 -5.418 1.00 98.38 201 VAL A O 1
ATOM 1645 N N . PHE A 1 202 ? -6.754 15.038 -7.579 1.00 98.56 202 PHE A N 1
ATOM 1646 C CA . PHE A 1 202 ? -8.087 15.576 -7.327 1.00 98.56 202 PHE A CA 1
ATOM 1647 C C . PHE A 1 202 ? -8.958 14.583 -6.550 1.00 98.56 202 PHE A C 1
ATOM 1649 O O . PHE A 1 202 ? -9.547 14.943 -5.529 1.00 98.56 202 PHE A O 1
ATOM 1656 N N . PHE A 1 203 ? -9.002 13.321 -6.985 1.00 98.44 203 PHE A N 1
ATOM 1657 C CA . PHE A 1 203 ? -9.801 12.296 -6.323 1.00 98.44 203 PHE A CA 1
ATOM 1658 C C . PHE A 1 203 ? -9.250 11.950 -4.932 1.00 98.44 203 PHE A C 1
ATOM 1660 O O . PHE A 1 203 ? -10.037 11.777 -4.002 1.00 98.44 203 PHE A O 1
ATOM 1667 N N . ALA A 1 204 ? -7.923 11.937 -4.744 1.00 98.44 204 ALA A N 1
ATOM 1668 C CA . ALA A 1 204 ? -7.309 11.729 -3.432 1.00 98.44 204 ALA A CA 1
ATOM 1669 C C . ALA A 1 204 ? -7.739 12.805 -2.429 1.00 98.44 204 ALA A C 1
ATOM 1671 O O . ALA A 1 204 ? -8.150 12.487 -1.309 1.00 98.44 204 ALA A O 1
ATOM 1672 N N . LEU A 1 205 ? -7.710 14.073 -2.844 1.00 98.56 205 LEU A N 1
ATOM 1673 C CA . LEU A 1 205 ? -8.160 15.196 -2.024 1.00 98.56 205 LEU A CA 1
ATOM 1674 C C . LEU A 1 205 ? -9.663 15.116 -1.739 1.00 98.56 205 LEU A C 1
ATOM 1676 O O . LEU A 1 205 ? -10.065 15.224 -0.582 1.00 98.56 205 LEU A O 1
ATOM 1680 N N . ALA A 1 206 ? -10.487 14.860 -2.758 1.00 98.62 206 ALA A N 1
ATOM 1681 C CA . ALA A 1 206 ? -11.936 14.753 -2.603 1.00 98.62 206 ALA A CA 1
ATOM 1682 C C . ALA A 1 206 ? -12.332 13.643 -1.613 1.00 98.62 206 ALA A C 1
ATOM 1684 O O . ALA A 1 206 ? -13.099 13.885 -0.680 1.00 98.62 206 ALA A O 1
ATOM 1685 N N . VAL A 1 207 ? -11.768 12.440 -1.760 1.00 98.50 207 VAL A N 1
ATOM 1686 C CA . VAL A 1 207 ? -12.020 11.315 -0.847 1.00 98.50 207 VAL A CA 1
ATOM 1687 C C . VAL A 1 207 ? -11.516 11.621 0.564 1.00 98.50 207 VAL A C 1
ATOM 1689 O O . VAL A 1 207 ? -12.203 11.298 1.531 1.00 98.50 207 VAL A O 1
ATOM 1692 N N . SER A 1 208 ? -10.367 12.289 0.702 1.00 98.44 208 SER A N 1
ATOM 1693 C CA . SER A 1 208 ? -9.834 12.694 2.010 1.00 98.44 208 SER A CA 1
ATOM 1694 C C . SER A 1 208 ? -10.760 13.673 2.726 1.00 98.44 208 SER A C 1
ATOM 1696 O O . SER A 1 208 ? -11.047 13.489 3.907 1.00 98.44 208 SER A O 1
ATOM 1698 N N . ILE A 1 209 ? -11.290 14.670 2.011 1.00 98.50 209 ILE A N 1
ATOM 1699 C CA . ILE A 1 209 ? -12.256 15.633 2.555 1.00 98.50 209 ILE A CA 1
ATOM 1700 C C . ILE A 1 209 ? -13.521 14.907 3.021 1.00 98.50 209 ILE A C 1
ATOM 1702 O O . ILE A 1 209 ? -13.964 15.118 4.149 1.00 98.50 209 ILE A O 1
ATOM 1706 N N . LEU A 1 210 ? -14.076 14.011 2.197 1.00 98.31 210 LEU A N 1
ATOM 1707 C CA . LEU A 1 210 ? -15.263 13.228 2.555 1.00 98.31 210 LEU A CA 1
ATOM 1708 C C . LEU A 1 210 ? -15.013 12.320 3.765 1.00 98.31 210 LEU A C 1
ATOM 1710 O O . LEU A 1 210 ? -15.859 12.231 4.657 1.00 98.31 210 LEU A O 1
ATOM 1714 N N . PHE A 1 211 ? -13.849 11.671 3.823 1.00 97.69 211 PHE A N 1
ATOM 1715 C CA . PHE A 1 211 ? -13.443 10.848 4.957 1.00 97.69 211 PHE A CA 1
ATOM 1716 C C . PHE A 1 211 ? -13.338 11.678 6.241 1.00 97.69 211 PHE A C 1
ATOM 1718 O O . PHE A 1 211 ? -13.939 11.302 7.247 1.00 97.69 211 PHE A O 1
ATOM 1725 N N . VAL A 1 212 ? -12.637 12.817 6.214 1.00 96.88 212 VAL A N 1
ATOM 1726 C CA . VAL A 1 212 ? -12.466 13.693 7.385 1.00 96.88 212 VAL A CA 1
ATOM 1727 C C . VAL A 1 212 ? -13.806 14.269 7.830 1.00 96.88 212 VAL A C 1
ATOM 1729 O O . VAL A 1 212 ? -14.122 14.206 9.016 1.00 96.88 212 VAL A O 1
ATOM 1732 N N . ALA A 1 213 ? -14.631 14.759 6.902 1.00 96.62 213 ALA A N 1
ATOM 1733 C CA . ALA A 1 213 ? -15.963 15.271 7.213 1.00 96.62 213 ALA A CA 1
ATOM 1734 C C . ALA A 1 213 ? -16.827 14.205 7.904 1.00 96.62 213 ALA A C 1
ATOM 1736 O O . ALA A 1 213 ? -17.426 14.470 8.948 1.00 96.62 213 ALA A O 1
ATOM 1737 N N . ASN A 1 214 ? -16.832 12.974 7.383 1.00 95.62 214 ASN A N 1
ATOM 1738 C CA . ASN A 1 214 ? -17.537 11.851 7.997 1.00 95.62 214 ASN A CA 1
ATOM 1739 C C . ASN A 1 214 ? -16.946 11.471 9.369 1.00 95.62 214 ASN A C 1
ATOM 1741 O O . ASN A 1 214 ? -17.691 11.217 10.313 1.00 95.62 214 ASN A O 1
ATOM 1745 N N . PHE A 1 215 ? -15.618 11.465 9.512 1.00 93.94 215 PHE A N 1
ATOM 1746 C CA . PHE A 1 215 ? -14.933 11.170 10.773 1.00 93.94 215 PHE A CA 1
ATOM 1747 C C . PHE A 1 215 ? -15.271 12.200 11.864 1.00 93.94 215 PHE A C 1
ATOM 1749 O O . PHE A 1 215 ? -15.588 11.833 13.000 1.00 93.94 215 PHE A O 1
ATOM 1756 N N . VAL A 1 216 ? -15.264 13.489 11.519 1.00 93.81 216 VAL A N 1
ATOM 1757 C CA . VAL A 1 216 ? -15.649 14.588 12.415 1.00 93.81 216 VAL A CA 1
ATOM 1758 C C . VAL A 1 216 ? -17.130 14.493 12.773 1.00 93.81 216 VAL A C 1
ATOM 1760 O O . VAL A 1 216 ? -17.468 14.516 13.954 1.00 93.81 216 VAL A O 1
ATOM 1763 N N . TRP A 1 217 ? -18.011 14.298 11.789 1.00 93.31 217 TRP A N 1
ATOM 1764 C CA . TRP A 1 217 ? -19.447 14.148 12.028 1.00 93.31 217 TRP A CA 1
ATOM 1765 C C . TRP A 1 217 ? -19.766 12.968 12.955 1.00 93.31 217 TRP A C 1
ATOM 1767 O O . TRP A 1 217 ? -20.537 13.101 13.898 1.00 93.31 217 TRP A O 1
ATOM 1777 N N . MET A 1 218 ? -19.126 11.814 12.776 1.00 91.25 218 MET A N 1
ATOM 1778 C CA . MET A 1 218 ? -19.306 10.687 13.697 1.00 91.25 218 MET A CA 1
ATOM 1779 C C . MET A 1 218 ? -18.852 11.009 15.124 1.00 91.25 218 MET A C 1
ATOM 1781 O O . MET A 1 218 ? -19.498 10.603 16.093 1.00 91.25 218 MET A O 1
ATOM 1785 N N . SER A 1 219 ? -17.773 11.782 15.253 1.00 87.00 219 SER A N 1
ATOM 1786 C CA . SER A 1 219 ? -17.245 12.211 16.548 1.00 87.00 219 SER A CA 1
ATOM 1787 C C . SER A 1 219 ? -18.229 13.106 17.314 1.00 87.00 219 SER A C 1
ATOM 1789 O O . SER A 1 219 ? -18.233 13.063 18.545 1.00 87.00 219 SER A O 1
ATOM 1791 N N . THR A 1 220 ? -19.103 13.848 16.620 1.00 87.50 220 THR A N 1
ATOM 1792 C CA . THR A 1 220 ? -20.161 14.663 17.246 1.00 87.50 220 THR A CA 1
ATOM 1793 C C . THR A 1 220 ? -21.432 13.869 17.576 1.00 87.50 220 THR A C 1
ATOM 1795 O O . THR A 1 220 ? -22.142 14.225 18.510 1.00 87.50 220 THR A O 1
ATOM 1798 N N . GLN A 1 221 ? -21.697 12.749 16.894 1.00 82.88 221 GLN A N 1
ATOM 1799 C CA . GLN A 1 221 ? -22.936 11.955 17.014 1.00 82.88 221 GLN A CA 1
ATOM 1800 C C . GLN A 1 221 ? -22.890 10.834 18.076 1.00 82.88 221 GLN A C 1
ATOM 1802 O O . GLN A 1 221 ? -23.590 9.829 17.954 1.00 82.88 221 GLN A O 1
ATOM 1807 N N . ALA A 1 222 ? -22.014 10.933 19.084 1.00 72.62 222 ALA A N 1
ATOM 1808 C CA . ALA A 1 222 ? -21.714 9.886 20.083 1.00 72.62 222 ALA A CA 1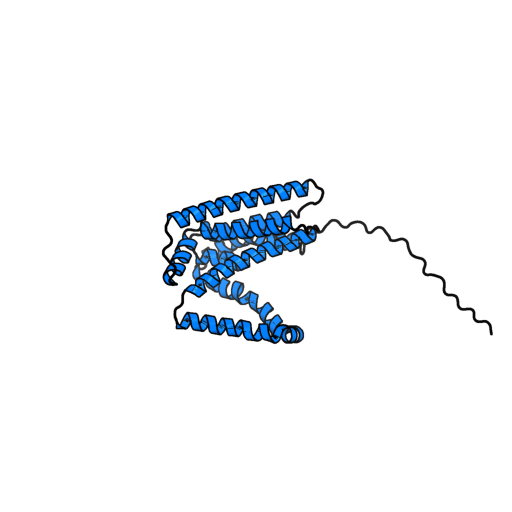
ATOM 1809 C C . ALA A 1 222 ? -21.207 8.532 19.519 1.00 72.62 222 ALA A C 1
ATOM 1811 O O . ALA A 1 222 ? -20.808 7.650 20.282 1.00 72.62 222 ALA A O 1
ATOM 1812 N N . LYS A 1 223 ? -21.129 8.379 18.192 1.00 73.88 223 LYS A N 1
ATOM 1813 C CA . LYS A 1 223 ? -20.527 7.247 17.477 1.00 73.88 223 LYS A CA 1
ATOM 1814 C C . LYS A 1 223 ? -19.036 7.514 17.290 1.00 73.88 223 LYS A C 1
ATOM 1816 O O . LYS A 1 223 ? -18.586 7.775 16.183 1.00 73.88 223 LYS A O 1
ATOM 1821 N N . ARG A 1 224 ? -18.267 7.515 18.382 1.00 81.69 224 ARG A N 1
ATOM 1822 C CA . ARG A 1 224 ? -16.843 7.890 18.330 1.00 81.69 224 ARG A CA 1
ATOM 1823 C C . ARG A 1 224 ? -16.065 6.938 17.404 1.00 81.69 224 ARG A C 1
ATOM 1825 O O . ARG A 1 224 ? -15.960 5.750 17.728 1.00 81.69 224 ARG A O 1
ATOM 1832 N N . PRO A 1 225 ? -15.523 7.418 16.267 1.00 89.00 225 PRO A N 1
ATOM 1833 C CA . PRO A 1 225 ? -14.677 6.591 15.421 1.00 89.00 225 PRO A CA 1
ATOM 1834 C C . PRO A 1 225 ? -13.385 6.242 16.160 1.00 89.00 225 PRO A C 1
ATOM 1836 O O . PRO A 1 225 ? -12.960 6.956 17.067 1.00 89.00 225 PRO A O 1
ATOM 1839 N N . ASN A 1 226 ? -12.756 5.130 15.783 1.00 92.88 226 ASN A N 1
ATOM 1840 C CA . ASN A 1 226 ? -11.524 4.708 16.433 1.00 92.88 226 ASN A CA 1
ATOM 1841 C C . ASN A 1 226 ? -10.361 5.646 16.031 1.00 92.88 226 ASN A C 1
ATOM 1843 O O . ASN A 1 226 ? -10.008 5.675 14.851 1.00 92.88 226 ASN A O 1
ATOM 1847 N N . PRO A 1 227 ? -9.739 6.397 16.961 1.00 92.94 227 PRO A N 1
ATOM 1848 C CA . PRO A 1 227 ? -8.630 7.296 16.629 1.00 92.94 227 PRO A CA 1
ATOM 1849 C C . PRO A 1 227 ? -7.359 6.543 16.209 1.00 92.94 227 PRO A C 1
ATOM 1851 O O . PRO A 1 227 ? -6.571 7.066 15.426 1.00 92.94 227 PRO A O 1
ATOM 1854 N N . VAL A 1 228 ? -7.178 5.296 16.661 1.00 95.38 228 VAL A N 1
ATOM 1855 C CA . VAL A 1 228 ? -6.032 4.451 16.285 1.00 95.38 228 VAL A CA 1
ATOM 1856 C C . VAL A 1 228 ? -6.071 4.125 14.792 1.00 95.38 228 VAL A C 1
ATOM 1858 O O . VAL A 1 228 ? -5.036 4.103 14.134 1.00 95.38 228 VAL A O 1
ATOM 1861 N N . LYS A 1 229 ? -7.275 3.981 14.224 1.00 95.50 229 LYS A N 1
ATOM 1862 C CA . LYS A 1 229 ? -7.475 3.827 12.778 1.00 95.50 229 LYS A CA 1
ATOM 1863 C C . LYS A 1 229 ? -6.942 5.023 11.994 1.00 95.50 229 LYS A C 1
ATOM 1865 O O . LYS A 1 229 ? -6.326 4.840 10.950 1.00 95.50 229 LYS A O 1
ATOM 1870 N N . LEU A 1 230 ? -7.201 6.239 12.478 1.00 95.81 230 LEU A N 1
ATOM 1871 C CA . LEU A 1 230 ? -6.719 7.455 11.828 1.00 95.81 230 LEU A CA 1
ATOM 1872 C C . LEU A 1 230 ? -5.190 7.516 11.870 1.00 95.81 230 LEU A C 1
ATOM 1874 O O . LEU A 1 230 ? -4.569 7.776 10.845 1.00 95.81 230 LEU A O 1
ATOM 1878 N N . ALA A 1 231 ? -4.593 7.209 13.025 1.00 96.69 231 ALA A N 1
ATOM 1879 C CA . ALA A 1 231 ? -3.142 7.135 13.162 1.00 96.69 231 ALA A CA 1
ATOM 1880 C C . ALA A 1 231 ? -2.532 6.098 12.204 1.00 96.69 231 ALA A C 1
ATOM 1882 O O . ALA A 1 231 ? -1.590 6.428 11.493 1.00 96.69 231 ALA A O 1
ATOM 1883 N N . LEU A 1 232 ? -3.116 4.895 12.119 1.00 96.88 232 LEU A N 1
ATOM 1884 C CA . LEU A 1 232 ? -2.700 3.849 11.181 1.00 96.88 232 LEU A CA 1
ATOM 1885 C C . LEU A 1 232 ? -2.744 4.331 9.726 1.00 96.88 232 LEU A C 1
ATOM 1887 O O . LEU A 1 232 ? -1.794 4.111 8.980 1.00 96.88 232 LEU A O 1
ATOM 1891 N N . LEU A 1 233 ? -3.847 4.960 9.308 1.00 97.44 233 LEU A N 1
ATOM 1892 C CA . LEU A 1 233 ? -3.998 5.471 7.944 1.00 97.44 233 LEU A CA 1
ATOM 1893 C C . LEU A 1 233 ? -2.926 6.514 7.630 1.00 97.44 233 LEU A C 1
ATOM 1895 O O . LEU A 1 233 ? -2.285 6.427 6.587 1.00 97.44 233 LEU A O 1
ATOM 1899 N N . ILE A 1 234 ? -2.698 7.461 8.544 1.00 97.25 234 ILE A N 1
ATOM 1900 C CA . ILE A 1 234 ? -1.683 8.505 8.384 1.00 97.25 234 ILE A CA 1
ATOM 1901 C C . ILE A 1 234 ? -0.295 7.886 8.244 1.00 97.25 234 ILE A C 1
ATOM 1903 O O . ILE A 1 234 ? 0.416 8.220 7.296 1.00 97.25 234 ILE A O 1
ATOM 1907 N N . THR A 1 235 ? 0.100 6.989 9.150 1.00 96.62 235 THR A N 1
ATOM 1908 C CA . THR A 1 235 ? 1.446 6.405 9.126 1.00 96.62 235 THR A CA 1
ATOM 1909 C C . THR A 1 235 ? 1.644 5.506 7.911 1.00 96.62 235 THR A C 1
ATOM 1911 O O . THR A 1 235 ? 2.661 5.635 7.236 1.00 96.62 235 THR A O 1
ATOM 1914 N N . SER A 1 236 ? 0.659 4.672 7.569 1.00 96.06 236 SER A N 1
ATOM 1915 C CA . SER A 1 236 ? 0.748 3.733 6.441 1.00 96.06 236 SER A CA 1
ATOM 1916 C C . SER A 1 236 ? 0.774 4.457 5.093 1.00 96.06 236 SER A C 1
ATOM 1918 O O . SER A 1 236 ? 1.641 4.180 4.267 1.00 96.06 236 SER A O 1
ATOM 1920 N N . ILE A 1 237 ? -0.123 5.429 4.875 1.00 97.00 237 ILE A N 1
ATOM 1921 C CA . ILE A 1 237 ? -0.171 6.209 3.627 1.00 97.00 237 ILE A CA 1
ATOM 1922 C C . ILE A 1 237 ? 1.079 7.080 3.484 1.00 97.00 237 ILE A C 1
ATOM 1924 O O . ILE A 1 237 ? 1.674 7.113 2.408 1.00 97.00 237 ILE A O 1
ATOM 1928 N N . SER A 1 238 ? 1.512 7.756 4.554 1.00 96.81 238 SER A N 1
ATOM 1929 C CA . SER A 1 238 ? 2.713 8.603 4.501 1.00 96.81 238 SER A CA 1
ATOM 1930 C C . SER A 1 238 ? 3.970 7.778 4.237 1.00 96.81 238 SER A C 1
ATOM 1932 O O . SER A 1 238 ? 4.822 8.180 3.448 1.00 96.81 238 SER A O 1
ATOM 1934 N N . PHE A 1 239 ? 4.079 6.602 4.855 1.00 95.69 239 PHE A N 1
ATOM 1935 C CA . PHE A 1 239 ? 5.198 5.698 4.622 1.00 95.69 239 PHE A CA 1
ATOM 1936 C C . PHE A 1 239 ? 5.191 5.126 3.207 1.00 95.69 239 PHE A C 1
ATOM 1938 O O . PHE A 1 239 ? 6.225 5.141 2.544 1.00 95.69 239 PHE A O 1
ATOM 1945 N N . TRP A 1 240 ? 4.032 4.696 2.701 1.00 96.00 240 TRP A N 1
ATOM 1946 C CA . TRP A 1 240 ? 3.891 4.259 1.312 1.00 96.00 240 TRP A CA 1
ATOM 1947 C C . TRP A 1 240 ? 4.274 5.364 0.324 1.00 96.00 240 TRP A C 1
ATOM 1949 O O . TRP A 1 240 ? 5.004 5.120 -0.640 1.00 96.00 240 TRP A O 1
ATOM 1959 N N . TRP A 1 241 ? 3.835 6.597 0.587 1.00 96.62 241 TRP A N 1
ATOM 1960 C CA . TRP A 1 241 ? 4.225 7.758 -0.200 1.00 96.62 241 TRP A CA 1
ATOM 1961 C C . TRP A 1 241 ? 5.738 7.960 -0.185 1.00 96.62 241 TRP A C 1
ATOM 1963 O O . TRP A 1 241 ? 6.340 8.098 -1.249 1.00 96.62 241 TRP A O 1
ATOM 1973 N N . TYR A 1 242 ? 6.358 7.931 0.997 1.00 95.00 242 TYR A N 1
ATOM 1974 C CA . TYR A 1 242 ? 7.805 8.048 1.155 1.00 95.00 242 TYR A CA 1
ATOM 1975 C C . TYR A 1 242 ? 8.554 6.955 0.381 1.00 95.00 242 TYR A C 1
ATOM 1977 O O . TYR A 1 242 ? 9.456 7.276 -0.388 1.00 95.00 242 TYR A O 1
ATOM 1985 N N . CYS A 1 243 ? 8.132 5.693 0.486 1.00 93.69 243 CYS A N 1
ATOM 1986 C CA . CYS A 1 243 ? 8.748 4.574 -0.232 1.00 93.69 243 CYS A CA 1
ATOM 1987 C C . CYS A 1 243 ? 8.696 4.738 -1.759 1.00 93.69 243 CYS A C 1
ATOM 1989 O O . CYS A 1 243 ? 9.600 4.278 -2.452 1.00 93.69 243 CYS A O 1
ATOM 1991 N N . ASN A 1 244 ? 7.652 5.380 -2.294 1.00 94.19 244 ASN A N 1
ATOM 1992 C CA . ASN A 1 244 ? 7.488 5.563 -3.739 1.00 94.19 244 ASN A CA 1
ATOM 1993 C C . ASN A 1 244 ? 8.059 6.881 -4.275 1.00 94.19 244 ASN A C 1
ATOM 1995 O O . ASN A 1 244 ? 8.489 6.919 -5.425 1.00 94.19 244 ASN A O 1
ATOM 1999 N N . ASN A 1 245 ? 8.040 7.958 -3.487 1.00 95.06 245 ASN A N 1
ATOM 2000 C CA . ASN A 1 245 ? 8.344 9.316 -3.959 1.00 95.06 245 ASN A CA 1
ATOM 2001 C C . ASN A 1 245 ? 9.497 9.991 -3.207 1.00 95.06 245 ASN A C 1
ATOM 2003 O O . ASN A 1 245 ? 10.084 10.934 -3.726 1.00 95.06 245 ASN A O 1
ATOM 2007 N N . GLY A 1 246 ? 9.801 9.556 -1.983 1.00 92.25 246 GLY A N 1
ATOM 2008 C CA . GLY A 1 246 ? 10.866 10.128 -1.152 1.00 92.25 246 GLY A CA 1
ATOM 2009 C C . GLY A 1 246 ? 12.199 9.387 -1.255 1.00 92.25 246 GLY A C 1
ATOM 2010 O O . GLY A 1 246 ? 13.244 9.960 -0.958 1.00 92.25 246 GLY A O 1
ATOM 2011 N N . VAL A 1 247 ? 12.174 8.122 -1.675 1.00 89.81 247 VAL A N 1
ATOM 2012 C CA . VAL A 1 247 ? 13.363 7.277 -1.807 1.00 89.81 247 VAL A CA 1
ATOM 2013 C C . VAL A 1 247 ? 13.898 7.337 -3.239 1.00 89.81 247 VAL A C 1
ATOM 2015 O O . VAL A 1 247 ? 13.167 7.109 -4.198 1.00 89.81 247 VAL A O 1
ATOM 2018 N N . SER A 1 248 ? 15.196 7.604 -3.384 1.00 85.12 248 SER A N 1
ATOM 2019 C CA . SER A 1 248 ? 15.878 7.721 -4.681 1.00 85.12 248 SER A CA 1
ATOM 2020 C C . SER A 1 248 ? 16.310 6.387 -5.297 1.00 85.12 248 SER A C 1
ATOM 2022 O O . SER A 1 248 ? 16.716 6.356 -6.454 1.00 85.12 248 SER A O 1
ATOM 2024 N N . ASN A 1 249 ? 16.245 5.287 -4.545 1.00 85.25 249 ASN A N 1
ATOM 2025 C CA . ASN A 1 249 ? 16.587 3.944 -5.005 1.00 85.25 249 ASN A CA 1
ATOM 2026 C C . ASN A 1 249 ? 15.355 3.026 -4.957 1.00 85.25 249 ASN A C 1
ATOM 2028 O O . ASN A 1 249 ? 14.793 2.784 -3.888 1.00 85.25 249 ASN A O 1
ATOM 2032 N N . LEU A 1 250 ? 14.967 2.471 -6.109 1.00 83.88 250 LEU A N 1
ATOM 2033 C CA . LEU A 1 250 ? 13.787 1.614 -6.233 1.00 83.88 250 LEU A CA 1
ATOM 2034 C C . LEU A 1 250 ? 13.822 0.404 -5.295 1.00 83.88 250 LEU A C 1
ATOM 2036 O O . LEU A 1 250 ? 12.817 0.095 -4.658 1.00 83.88 250 LEU A O 1
ATOM 2040 N N . LEU A 1 251 ? 14.971 -0.275 -5.202 1.00 84.50 251 LEU A N 1
ATOM 2041 C CA . LEU A 1 251 ? 15.132 -1.474 -4.376 1.00 84.50 251 LEU A CA 1
ATOM 2042 C C . LEU A 1 251 ? 14.981 -1.142 -2.897 1.00 84.50 251 LEU A C 1
ATOM 2044 O O . LEU A 1 251 ? 14.351 -1.900 -2.167 1.00 84.50 251 LEU A O 1
ATOM 2048 N N . VAL A 1 252 ? 15.485 0.019 -2.472 1.00 84.19 252 VAL A N 1
ATOM 2049 C CA . VAL A 1 252 ? 15.271 0.531 -1.113 1.00 84.19 252 VAL A CA 1
ATOM 2050 C C . VAL A 1 252 ? 13.791 0.805 -0.869 1.00 84.19 252 VAL A C 1
ATOM 2052 O O . VAL A 1 252 ? 13.261 0.393 0.157 1.00 84.19 252 VAL A O 1
ATOM 2055 N N . GLY A 1 253 ? 13.106 1.448 -1.818 1.00 84.06 253 GLY A N 1
ATOM 2056 C CA . GLY A 1 253 ? 11.674 1.730 -1.712 1.00 84.06 253 GLY A CA 1
ATOM 2057 C C . GLY A 1 253 ? 10.823 0.460 -1.631 1.00 84.06 253 GLY A C 1
ATOM 2058 O O . GLY A 1 253 ? 9.893 0.396 -0.831 1.00 84.06 253 GLY A O 1
ATOM 2059 N N . ILE A 1 254 ? 11.155 -0.569 -2.419 1.00 84.25 254 ILE A N 1
ATOM 2060 C CA . ILE A 1 254 ? 10.509 -1.888 -2.342 1.00 84.25 254 ILE A CA 1
ATOM 2061 C C . ILE A 1 254 ? 10.825 -2.551 -0.999 1.00 84.25 254 ILE A C 1
ATOM 2063 O O . ILE A 1 254 ? 9.904 -2.939 -0.294 1.00 84.25 254 ILE A O 1
ATOM 2067 N N . ALA A 1 255 ? 12.097 -2.634 -0.607 1.00 86.50 255 ALA A N 1
ATOM 2068 C CA . ALA A 1 255 ? 12.501 -3.290 0.633 1.00 86.50 255 ALA A CA 1
ATOM 2069 C C . ALA A 1 255 ? 11.852 -2.650 1.872 1.00 86.50 255 ALA A C 1
ATOM 2071 O O . ALA A 1 255 ? 11.352 -3.356 2.739 1.00 86.50 255 ALA A O 1
ATOM 2072 N N . LEU A 1 256 ? 11.799 -1.317 1.945 1.00 86.94 256 LEU A N 1
ATOM 2073 C CA . LEU A 1 256 ? 11.111 -0.602 3.023 1.00 86.94 256 LEU A CA 1
ATOM 2074 C C . LEU A 1 256 ? 9.635 -0.997 3.128 1.00 86.94 256 LEU A C 1
ATOM 2076 O O . LEU A 1 256 ? 9.129 -1.205 4.230 1.00 86.94 256 LEU A O 1
ATOM 2080 N N . PHE A 1 257 ? 8.952 -1.108 1.989 1.00 83.06 257 PHE A N 1
ATOM 2081 C CA . PHE A 1 257 ? 7.547 -1.488 1.946 1.00 83.06 257 PHE A CA 1
ATOM 2082 C C . PHE A 1 257 ? 7.314 -2.951 2.338 1.00 83.06 257 PHE A C 1
ATOM 2084 O O . PHE A 1 257 ? 6.443 -3.201 3.169 1.00 83.06 257 PHE A O 1
ATOM 2091 N N . GLU A 1 258 ? 8.102 -3.877 1.789 1.00 84.00 258 GLU A N 1
ATOM 2092 C CA . GLU A 1 258 ? 8.004 -5.327 2.036 1.00 84.00 258 GLU A CA 1
ATOM 2093 C C . GLU A 1 258 ? 8.391 -5.716 3.473 1.00 84.00 258 GLU A C 1
ATOM 2095 O O . GLU A 1 258 ? 7.965 -6.747 3.970 1.00 84.00 258 GLU A O 1
ATOM 2100 N N . VAL A 1 259 ? 9.193 -4.911 4.183 1.00 83.81 259 VAL A N 1
ATOM 2101 C CA . VAL A 1 259 ? 9.422 -5.129 5.628 1.00 83.81 259 VAL A CA 1
ATOM 2102 C C . VAL A 1 259 ? 8.179 -4.785 6.449 1.00 83.81 259 VAL A C 1
ATOM 2104 O O . VAL A 1 259 ? 7.971 -5.351 7.522 1.00 83.81 259 VAL A O 1
ATOM 2107 N N . PHE A 1 260 ? 7.388 -3.814 5.993 1.00 82.62 260 PHE A N 1
ATOM 2108 C CA . PHE A 1 260 ? 6.209 -3.352 6.719 1.00 82.62 260 PHE A CA 1
ATOM 2109 C C . PHE A 1 260 ? 4.952 -4.188 6.423 1.00 82.62 260 PHE A C 1
ATOM 2111 O O . PHE A 1 260 ? 4.101 -4.308 7.306 1.00 82.62 260 PHE A O 1
ATOM 2118 N N . HIS A 1 261 ? 4.827 -4.732 5.210 1.00 70.38 261 HIS A N 1
ATOM 2119 C CA . HIS A 1 261 ? 3.643 -5.456 4.731 1.00 70.38 261 HIS A CA 1
ATOM 2120 C C . HIS A 1 261 ? 3.843 -6.966 4.733 1.00 70.38 261 HIS A C 1
ATOM 2122 O O . HIS A 1 261 ? 2.934 -7.652 5.263 1.00 70.38 261 HIS A O 1
#

Sequence (261 aa):
MQHVTAFSRPQTVPAVPAARSRPNLWILNSWRDLILYVGTPLLILPVFALAQSRWSAQDIYLFVAAFGAMGHHLPGMIRAYGDRALFERFRWRFIFAPLFLLVTCVAFYWWDLKGIILVVFFWGVWHGMMQTYGFCRIYDAKTGSFAALNRRLDFWLCAIWFATAVVLSPMRMTDTLGLFYSSGGPFIQPWVLQVAQRGFVFFALAVSILFVANFVWMSTQAKRPNPVKLALLITSISFWWYCNNGVSNLLVGIALFEVFH